Protein 2WXU (pdb70)

InterPro domains:
  IPR001024 PLAT/LH2 domain [PF01477] (289-395)
  IPR001024 PLAT/LH2 domain [PS50095] (284-398)
  IPR001531 Zinc-dependent phospholipase C [PR00479] (96-109)
  IPR001531 Zinc-dependent phospholipase C [PR00479] (128-150)
  IPR001531 Zinc-dependent phospholipase C [PR00479] (151-175)
  IPR001531 Zinc-dependent phospholipase C [PR00479] (176-193)
  IPR001531 Zinc-dependent phospholipase C [PR00479] (257-267)
  IPR001531 Zinc-dependent phospholipase C [PS00384] (154-167)
  IPR001531 Zinc-dependent phospholipase C [PS51346] (26-278)
  IPR001531 Zinc-dependent phospholipase C [SM00770] (1-278)
  IPR008947 Phospholipase C/P1 nuclease domain superfamily [G3DSA:1.10.575.10] (29-278)
  IPR008947 Phospholipase C/P1 nuclease domain superfamily [SSF48537] (29-276)
  IPR029002 Phospholipase C/D [PF00882] (38-230)
  IPR036392 PLAT/LH2 domain superfamily [SSF49723] (282-397)

Sequence (361 aa):
WDGKIDGTGTHAMIVTQGVSILENDLSKNEPESVRKNLEILKENMHELQLGSTYPDYDKNAYDLYQDHFWDPDIWYLAYSIPDTGESQIRKFSALARYEWQRGNYKQATFYLGEAMHYFGDIDTPYHPANVTAVDSAGHVKFETFAEERKEQYKINTAGCKTNEAFYTDILKNKDFNAWSKEYARGFAKTGKSIYYSHASMSHSWDDWDYAAKVTLANSQKGTAGYIYRFLHDVSEGNDPSVGKNVKELVAYISTSGEKDAGTDDYMYFGIKTKDGKTQEWEMDNPGNDFMTGSKDTYTFKLKDENLKIDDIQNMWIRKRKYTAFPDAYKPENIKIIANGKVVVDKDINEWISGNSTYNIK

Secondary structure (DSSP, 8-state):
---BTTTBSHHHHHHHHHHHHHHHH--TTS-HHHHHHHHHHHHTHHHHHHHHHGGGT-TT--TT-GGG---TT--TTTB-B---HHHHHHHHHHHHHHHHHTT-HHHHHHHHHHHHHHHHHHTSSTTTTT--TTT-THHHHHHHHHHHHGGGG--S--SS-TTSHHHHHHHH-S-HHHHHHHHHHHHHHHHHHHIIIIISTTS-HHHHHHHHHHHHHHHHHHHHHHHHHHHHHHHHT--TTSS----EEEEEEEEP-STT-S--SEEEEEEEETT--EEEEE---SS-TT-TT-EEEEEEE-S-TT--GGGEEEEEEEEE-SSSS---B-EEEEEEEETTEEEEEEE--S-B-TT-EEE--

CATH classification: 1.10.575.10 (+1 more: 2.60.60.20)

Organism: Clostridium perfringens (strain ATCC 13124 / DSM 756 / JCM 1290 / NCIMB 6125 / NCTC 8237 / Type A) (NCBI:txid195103)

Foldseek 3Di:
DDADQQLDFLLLLLLVLLLLQQVVQADPPDDPLLVVVSVLLVVQSSLLSNLLHCQVVAPFAFDQNQQLAAALPDVQQAAFDAHHLLNLLLVLLQVLLVCVLVVVNNSSSNSLSNSLNSLLSLLALCRNLVQGCVNAVLRVVLSVVCRVVVVVQRDRHLPHHCVDDVNVVLQPQLQNSVSSSVLSSVSNVVSNVLCVVARDPVHDPVSSVVSSNVSSSSSNSSSSNSSSSSSVCNSVVRDNPPKDWFFKKKKKWFFALDPLQFFPFWKKKKWAFPVGDITIYTYDYSGDPRDRGDIDMTMHGHPDRRDIPNRTDWMKMWTAGPDPAKSKHAIQWMWMDTSSHGPFIAGGGDIDIHGDMGIRD

Radius of gyration: 20.72 Å; Cα contacts (8 Å, |Δi|>4): 770; chains: 1; bounding box: 54×50×48 Å

Solvent-accessible surface area: 15299 Å² total; per-residue (Å²): 6,46,8,136,105,86,4,65,8,0,3,7,15,2,1,42,22,0,4,38,0,0,68,74,3,24,9,99,110,13,55,123,44,0,69,72,19,7,88,38,0,72,138,11,38,115,22,0,41,40,0,0,0,74,6,38,86,40,184,17,37,24,62,102,85,83,8,5,20,28,31,1,83,170,212,73,45,47,112,14,46,82,10,46,0,6,18,9,0,42,11,12,6,2,0,0,22,38,4,8,132,124,38,60,71,120,65,0,0,39,15,3,0,8,0,2,0,9,0,0,3,0,0,0,0,0,12,0,11,77,20,30,52,121,94,20,64,0,11,86,112,0,15,55,27,0,39,118,80,41,105,128,12,96,52,94,58,10,58,51,100,1,81,72,67,44,0,50,68,2,60,158,64,81,34,4,31,40,23,0,63,95,27,0,49,40,29,0,93,52,0,37,68,15,24,132,51,48,0,11,100,104,58,55,80,116,37,29,65,107,0,0,126,32,0,0,24,31,0,0,58,0,0,0,0,5,0,4,9,7,0,16,4,25,26,103,61,63,67,11,21,88,59,80,49,2,107,61,0,21,0,12,1,13,3,6,58,84,174,95,0,11,9,109,13,70,4,30,0,0,4,44,10,121,132,47,80,91,26,55,0,28,6,76,9,60,36,95,26,4,56,64,37,8,108,4,6,0,9,0,48,2,153,67,81,110,25,73,47,100,45,0,86,51,1,41,1,65,1,102,92,143,67,84,149,92,47,30,0,26,0,80,14,0,18,0,7,4,28,4,48,15,53,19,50,68,99,16,77,88,104,7,60,12,93,49,68,29,105,14,103

Structure (mmCIF, N/CA/C/O backbone):
data_2WXU
#
_entry.id   2WXU
#
_cell.length_a   59.861
_cell.length_b   173.643
_cell.length_c   78.564
_cell.angle_alpha   90.00
_cell.angle_beta   90.00
_cell.angle_gamma   90.00
#
_symmetry.space_group_name_H-M   'C 2 2 21'
#
loop_
_entity.id
_entity.type
_entity.pdbx_description
1 polymer 'PHOSPHOLIPASE C'
2 non-polymer 'CADMIUM ION'
3 non-polymer 'ZINC ION'
4 non-polymer 'CALCIUM ION'
5 water water
#
loop_
_atom_site.group_PDB
_atom_site.id
_atom_site.type_symbol
_atom_site.label_atom_id
_atom_site.label_alt_id
_atom_site.label_comp_id
_atom_site.label_asym_id
_atom_site.label_entity_id
_atom_site.label_seq_id
_atom_site.pdbx_PDB_ins_code
_atom_site.Cartn_x
_atom_site.Cartn_y
_atom_site.Cartn_z
_atom_site.occupancy
_atom_site.B_iso_or_equiv
_atom_site.auth_seq_id
_atom_site.auth_comp_id
_atom_site.auth_asym_id
_atom_site.auth_atom_id
_atom_site.pdbx_PDB_model_num
ATOM 1 N N . TRP A 1 1 ? 17.115 69.293 28.696 1.00 19.88 1 TRP A N 1
ATOM 2 C CA . TRP A 1 1 ? 18.568 69.146 28.667 1.00 16.50 1 TRP A CA 1
ATOM 3 C C . TRP A 1 1 ? 19.001 67.844 28.016 1.00 20.47 1 TRP A C 1
ATOM 4 O O . TRP A 1 1 ? 18.257 66.863 27.985 1.00 16.37 1 TRP A O 1
ATOM 15 N N . ASP A 1 2 ? 20.221 67.842 27.488 1.00 17.48 2 ASP A N 1
ATOM 16 C CA . ASP A 1 2 ? 20.821 66.612 26.981 1.00 20.40 2 ASP A CA 1
ATOM 17 C C . ASP A 1 2 ? 21.150 65.635 28.099 1.00 22.09 2 ASP A C 1
ATOM 18 O O . ASP A 1 2 ? 21.446 66.035 29.221 1.00 21.16 2 ASP A O 1
ATOM 23 N N . GLY A 1 3 ? 21.116 64.347 27.771 1.00 21.91 3 GLY A N 1
ATOM 24 C CA . GLY A 1 3 ? 21.547 63.300 28.678 1.00 20.07 3 GLY A CA 1
ATOM 25 C C . GLY A 1 3 ? 21.847 62.049 27.873 1.00 24.94 3 GLY A C 1
ATOM 26 O O . GLY A 1 3 ? 21.297 61.883 26.788 1.00 25.69 3 GLY A O 1
ATOM 27 N N . LYS A 1 4 ? 22.727 61.186 28.377 1.00 20.32 4 LYS A N 1
ATOM 28 C CA . LYS A 1 4 ? 22.992 59.908 27.714 1.00 24.50 4 LYS A CA 1
ATOM 29 C C . LYS A 1 4 ? 22.490 58.737 28.556 1.00 22.66 4 LYS A C 1
ATOM 30 O O . LYS A 1 4 ? 22.428 58.824 29.789 1.00 19.11 4 LYS A O 1
ATOM 36 N N . ILE A 1 5 ? 22.126 57.650 27.879 1.00 22.59 5 ILE A N 1
ATOM 37 C CA . ILE A 1 5 ? 21.477 56.525 28.534 1.00 24.96 5 ILE A CA 1
ATOM 38 C C . ILE A 1 5 ? 22.340 55.913 29.640 1.00 27.18 5 ILE A C 1
ATOM 39 O O . ILE A 1 5 ? 21.816 55.251 30.534 1.00 24.73 5 ILE A O 1
ATOM 44 N N . ASP A 1 6 ? 23.654 56.147 29.585 1.00 25.72 6 ASP A N 1
ATOM 45 C CA . ASP A 1 6 ? 24.554 55.629 30.619 1.00 26.92 6 ASP A CA 1
ATOM 46 C C . ASP A 1 6 ? 24.602 56.533 31.856 1.00 26.55 6 ASP A C 1
ATOM 47 O O . ASP A 1 6 ? 25.456 56.372 32.733 1.00 24.35 6 ASP A O 1
ATOM 52 N N . GLY A 1 7 ? 23.690 57.496 31.913 1.00 21.56 7 GLY A N 1
ATOM 53 C CA . GLY A 1 7 ? 23.600 58.372 33.059 1.00 20.98 7 GLY A CA 1
ATOM 54 C C . GLY A 1 7 ? 24.707 59.409 33.103 1.00 23.42 7 GLY A C 1
ATOM 55 O O . GLY A 1 7 ? 25.243 59.712 34.172 1.00 21.25 7 GLY A O 1
ATOM 56 N N . THR A 1 8 ? 25.052 59.946 31.938 1.00 19.23 8 THR A N 1
ATOM 57 C CA . THR A 1 8 ? 26.005 61.041 31.854 1.00 23.96 8 THR A CA 1
ATOM 58 C C . THR A 1 8 ? 25.389 62.170 31.059 1.00 22.15 8 THR A C 1
ATOM 59 O O . THR A 1 8 ? 24.365 61.988 30.403 1.00 23.34 8 THR A O 1
ATOM 63 N N . GLY A 1 9 ? 26.032 63.331 31.098 1.00 17.48 9 GLY A N 1
ATOM 64 C CA . GLY A 1 9 ? 25.542 64.500 30.396 1.00 16.49 9 GLY A CA 1
ATOM 65 C C . GLY A 1 9 ? 24.875 65.530 31.288 1.00 19.89 9 GLY A C 1
ATOM 66 O O . GLY A 1 9 ? 24.838 65.406 32.518 1.00 20.62 9 GLY A O 1
ATOM 67 N N . THR A 1 10 ? 24.334 66.563 30.654 1.00 20.68 10 THR A N 1
ATOM 68 C CA . THR A 1 10 ? 23.772 67.692 31.380 1.00 16.73 10 THR A CA 1
ATOM 69 C C . THR A 1 10 ? 22.835 67.258 32.506 1.00 16.08 10 THR A C 1
ATOM 70 O O . THR A 1 10 ? 22.962 67.728 33.635 1.00 15.59 10 THR A O 1
ATOM 74 N N . HIS A 1 11 ? 21.898 66.362 32.212 1.00 18.39 11 HIS A N 1
ATOM 75 C CA . HIS A 1 11 ? 20.951 65.946 33.251 1.00 16.26 11 HIS A CA 1
ATOM 76 C C . HIS A 1 11 ? 21.653 65.310 34.444 1.00 14.99 11 HIS A C 1
ATOM 77 O O . HIS A 1 11 ? 21.239 65.516 35.591 1.00 14.85 11 HIS A O 1
ATOM 84 N N . ALA A 1 12 ? 22.677 64.495 34.176 1.00 13.33 12 ALA A N 1
ATOM 85 C CA . ALA A 1 12 ? 23.423 63.830 35.242 1.00 17.68 12 ALA A CA 1
ATOM 86 C C . ALA A 1 12 ? 24.225 64.832 36.062 1.00 20.57 12 ALA A C 1
ATOM 87 O O . ALA A 1 12 ? 24.315 64.708 37.289 1.00 20.88 12 ALA A O 1
ATOM 89 N N . MET A 1 13 ? 24.813 65.816 35.387 1.00 20.14 13 MET A N 1
ATOM 90 C CA . MET A 1 13 ? 25.519 66.884 36.091 1.00 17.43 13 MET A CA 1
ATOM 91 C C . MET A 1 13 ? 24.593 67.612 37.055 1.00 16.54 13 MET A C 1
ATOM 92 O O . MET A 1 13 ? 24.983 67.897 38.186 1.00 1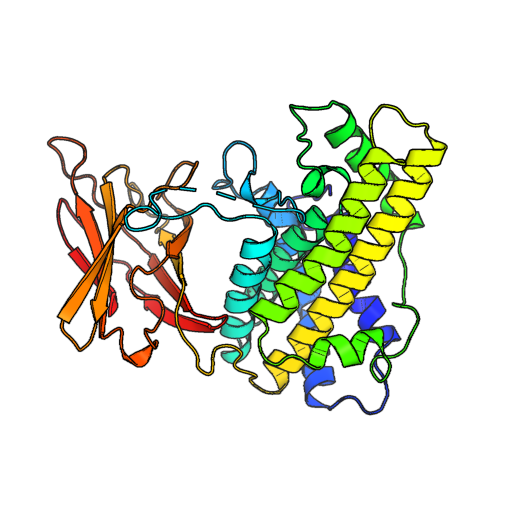6.78 13 MET A O 1
ATOM 97 N N . ILE A 1 14 ? 23.378 67.925 36.599 1.00 14.99 14 ILE A N 1
ATOM 98 C CA . ILE A 1 14 ? 22.415 68.649 37.428 1.00 17.08 14 ILE A CA 1
ATOM 99 C C . ILE A 1 14 ? 22.077 67.892 38.724 1.00 18.99 14 ILE A C 1
ATOM 100 O O . ILE A 1 14 ? 22.095 68.477 39.801 1.00 19.69 14 ILE A O 1
ATOM 105 N N . VAL A 1 15 ? 21.781 66.594 38.635 1.00 15.57 15 VAL A N 1
ATOM 106 C CA . VAL A 1 15 ? 21.467 65.856 39.857 1.00 17.79 15 VAL A CA 1
ATOM 107 C C . VAL A 1 15 ? 22.707 65.658 40.713 1.00 17.92 15 VAL A C 1
ATOM 108 O O . VAL A 1 15 ? 22.630 65.693 41.926 1.00 17.22 15 VAL A O 1
ATOM 112 N N . THR A 1 16 ? 23.852 65.452 40.074 1.00 16.62 16 THR A N 1
ATOM 113 C CA . THR A 1 16 ? 25.088 65.241 40.813 1.00 20.36 16 THR A CA 1
ATOM 114 C C . THR A 1 16 ? 25.446 66.501 41.573 1.00 20.58 16 THR A C 1
ATOM 115 O O . THR A 1 16 ? 25.843 66.438 42.739 1.00 19.78 16 THR A O 1
ATOM 119 N N . GLN A 1 17 ? 25.284 67.648 40.916 1.00 18.64 17 GLN A N 1
ATOM 120 C CA . GLN A 1 17 ? 25.509 68.931 41.570 1.00 20.67 17 GLN A CA 1
ATOM 121 C C . GLN A 1 17 ? 24.470 69.201 42.642 1.00 20.01 17 GLN A C 1
ATOM 122 O O . GLN A 1 17 ? 24.788 69.769 43.684 1.00 18.04 17 GLN A O 1
ATOM 128 N N . GLY A 1 18 ? 23.229 68.782 42.389 1.00 19.51 18 GLY A N 1
ATOM 129 C CA . GLY A 1 18 ? 22.177 68.917 43.386 1.00 17.29 18 GLY A CA 1
ATOM 130 C C . GLY A 1 18 ? 22.572 68.341 44.734 1.00 19.20 18 GLY A C 1
ATOM 131 O O . GLY A 1 18 ? 22.355 68.956 45.772 1.00 20.46 18 GLY A O 1
ATOM 132 N N . VAL A 1 19 ? 23.151 67.148 44.718 1.00 16.25 19 VAL A N 1
ATOM 133 C CA . VAL A 1 19 ? 23.603 66.496 45.935 1.00 17.16 19 VAL A CA 1
ATOM 134 C C . VAL A 1 19 ? 24.776 67.251 46.574 1.00 17.98 19 VAL A C 1
ATOM 135 O O . VAL A 1 19 ? 24.763 67.503 47.773 1.00 24.08 19 VAL A O 1
ATOM 139 N N . SER A 1 20 ? 25.781 67.611 45.781 1.00 19.49 20 SER A N 1
ATOM 140 C CA . SER A 1 20 ? 26.931 68.360 46.306 1.00 22.07 20 SER A CA 1
ATOM 141 C C . SER A 1 20 ? 26.494 69.683 46.943 1.00 17.78 20 SER A C 1
ATOM 142 O O . SER A 1 20 ? 26.973 70.060 47.997 1.00 20.78 20 SER A O 1
ATOM 145 N N . ILE A 1 21 ? 25.585 70.382 46.274 1.00 21.04 21 ILE A N 1
ATOM 146 C CA . ILE A 1 21 ? 25.040 71.643 46.769 1.00 19.48 21 ILE A CA 1
ATOM 147 C C . ILE A 1 21 ? 24.369 71.440 48.129 1.00 21.06 21 ILE A C 1
ATOM 148 O O . ILE A 1 21 ? 24.624 72.174 49.085 1.00 17.97 21 ILE A O 1
ATOM 153 N N . LEU A 1 22 ? 23.505 70.434 48.207 1.00 18.98 22 LEU A N 1
ATOM 154 C CA . LEU A 1 22 ? 22.815 70.140 49.460 1.00 23.41 22 LEU A CA 1
ATOM 155 C C . LEU A 1 22 ? 23.821 69.813 50.548 1.00 25.40 22 LEU A C 1
ATOM 156 O O . LEU A 1 22 ? 23.689 70.280 51.672 1.00 27.48 22 LEU A O 1
ATOM 161 N N . GLU A 1 23 ? 24.832 69.012 50.211 1.00 21.08 23 GLU A N 1
ATOM 162 C CA . GLU A 1 23 ? 25.879 68.667 51.166 1.00 27.63 23 GLU A CA 1
ATOM 163 C C . GLU A 1 23 ? 26.552 69.916 51.706 1.00 27.99 23 GLU A C 1
ATOM 164 O O . GLU A 1 23 ? 26.789 70.046 52.911 1.00 26.26 23 GLU A O 1
ATOM 170 N N . ASN A 1 24 ? 26.899 70.820 50.801 1.00 21.35 24 ASN A N 1
ATOM 171 C CA . ASN A 1 24 ? 27.541 72.066 51.198 1.00 26.73 24 ASN A CA 1
ATOM 172 C C . ASN A 1 24 ? 26.648 72.966 52.044 1.00 27.25 24 ASN A C 1
ATOM 173 O O . ASN A 1 24 ? 27.134 73.665 52.934 1.00 25.57 24 ASN A O 1
ATOM 178 N N . ASP A 1 25 ? 25.347 72.937 51.775 1.00 21.18 25 ASP A N 1
ATOM 179 C CA . ASP A 1 25 ? 24.415 73.896 52.379 1.00 19.67 25 ASP A CA 1
ATOM 180 C C . ASP A 1 25 ? 23.800 73.382 53.683 1.00 18.87 25 ASP A C 1
ATOM 181 O O . ASP A 1 25 ? 23.245 74.159 54.451 1.00 23.14 25 ASP A O 1
ATOM 186 N N . LEU A 1 26 ? 23.914 72.076 53.931 1.00 18.61 26 LEU A N 1
ATOM 187 C CA . LEU A 1 26 ? 23.269 71.458 55.081 1.00 20.71 26 LEU A CA 1
ATOM 188 C C . LEU A 1 26 ? 23.753 72.083 56.379 1.00 26.36 26 LEU A C 1
ATOM 189 O O . LEU A 1 26 ? 24.945 72.041 56.679 1.00 27.69 26 LEU A O 1
ATOM 194 N N . SER A 1 27 ? 22.844 72.657 57.164 1.00 26.53 27 SER A N 1
ATOM 195 C CA . SER A 1 27 ? 23.260 73.257 58.432 1.00 27.55 27 SER A CA 1
ATOM 196 C C . SER A 1 27 ? 23.532 72.197 59.510 1.00 25.57 27 SER A C 1
ATOM 197 O O . SER A 1 27 ? 23.150 71.035 59.367 1.00 24.18 27 SER A O 1
ATOM 200 N N . LYS A 1 28 ? 24.182 72.606 60.593 1.00 29.70 28 LYS A N 1
ATOM 201 C CA . LYS A 1 28 ? 24.553 71.668 61.654 1.00 34.93 28 LYS A CA 1
ATOM 202 C C . LYS A 1 28 ? 23.339 71.076 62.379 1.00 31.65 28 LYS A C 1
ATOM 203 O O . LYS A 1 28 ? 23.364 69.931 62.816 1.00 33.99 28 LYS A O 1
ATOM 205 N N . ASN A 1 29 ? 22.275 71.860 62.487 1.00 31.52 29 ASN A N 1
ATOM 206 C CA . ASN A 1 29 ? 21.114 71.461 63.270 1.00 36.16 29 ASN A CA 1
ATOM 207 C C . ASN A 1 29 ? 20.187 70.478 62.551 1.00 30.75 29 ASN A C 1
ATOM 208 O O . ASN A 1 29 ? 19.162 70.078 63.105 1.00 35.38 29 ASN A O 1
ATOM 213 N N . GLU A 1 30 ? 20.539 70.094 61.325 1.00 24.71 30 GLU A N 1
ATOM 214 C CA . GLU A 1 30 ? 19.723 69.136 60.579 1.00 23.84 30 GLU A CA 1
ATOM 215 C C . GLU A 1 30 ? 19.670 67.799 61.329 1.00 28.63 30 GLU A C 1
ATOM 216 O O . GLU A 1 30 ? 20.678 67.351 61.887 1.00 28.44 30 GLU A O 1
ATOM 222 N N . PRO A 1 31 ? 18.490 67.159 61.345 1.00 26.71 31 PRO A N 1
ATOM 223 C CA . PRO A 1 31 ? 18.304 65.889 62.060 1.00 29.43 31 PRO A CA 1
ATOM 224 C C . PRO A 1 31 ? 19.295 64.822 61.589 1.00 28.93 31 PRO A C 1
ATOM 225 O O . PRO A 1 31 ? 19.699 64.821 60.429 1.00 28.36 31 PRO A O 1
ATOM 229 N N . GLU A 1 32 ? 19.676 63.911 62.477 1.00 29.19 32 GLU A N 1
ATOM 230 C CA . GLU A 1 32 ? 20.510 62.784 62.085 1.00 30.81 32 GLU A CA 1
ATOM 231 C C . GLU A 1 32 ? 19.854 61.937 60.992 1.00 28.34 32 GLU A C 1
ATOM 232 O O . GLU A 1 32 ? 20.533 61.399 60.129 1.00 26.78 32 GLU A O 1
ATOM 238 N N . SER A 1 33 ? 18.534 61.812 61.036 1.00 28.36 33 SER A N 1
ATOM 239 C CA . SER A 1 33 ? 17.833 60.985 60.056 1.00 27.71 33 SER A CA 1
ATOM 240 C C . SER A 1 33 ? 18.058 61.491 58.627 1.00 24.92 33 SER A C 1
ATOM 241 O O . SER A 1 33 ? 18.160 60.702 57.686 1.00 22.38 33 SER A O 1
ATOM 244 N N . VAL A 1 34 ? 18.140 62.811 58.472 1.00 21.93 34 VAL A N 1
ATOM 245 C CA . VAL A 1 34 ? 18.352 63.412 57.159 1.00 21.34 34 VAL A CA 1
ATOM 246 C C . VAL A 1 34 ? 19.752 63.130 56.646 1.00 22.46 34 VAL A C 1
ATOM 247 O O . VAL A 1 34 ? 19.944 62.804 55.478 1.00 21.95 34 VAL A O 1
ATOM 251 N N . ARG A 1 35 ? 20.735 63.265 57.529 1.00 19.38 35 ARG A N 1
ATOM 252 C CA . ARG A 1 35 ? 22.115 62.976 57.182 1.00 23.07 35 ARG A CA 1
ATOM 253 C C . ARG A 1 35 ? 22.259 61.501 56.809 1.00 24.08 35 ARG A C 1
ATOM 254 O O . ARG A 1 35 ? 22.977 61.163 55.875 1.00 25.10 35 ARG A O 1
ATOM 262 N N . LYS A 1 36 ? 21.586 60.628 57.555 1.00 19.75 36 LYS A N 1
ATOM 263 C CA . LYS A 1 36 ? 21.668 59.191 57.294 1.00 21.58 36 LYS A CA 1
ATOM 264 C C . LYS A 1 36 ? 21.059 58.855 55.944 1.00 23.21 36 LYS A C 1
ATOM 265 O O . LYS A 1 36 ? 21.588 58.032 55.190 1.00 24.56 36 LYS A O 1
ATOM 268 N N . ASN A 1 37 ? 19.936 59.492 55.635 1.00 18.75 37 ASN A N 1
ATOM 269 C CA . ASN A 1 37 ? 19.293 59.237 54.359 1.00 19.56 37 ASN A CA 1
ATOM 270 C C . ASN A 1 37 ? 20.095 59.839 53.199 1.00 19.73 37 ASN A C 1
ATOM 271 O O . ASN A 1 37 ? 20.144 59.270 52.113 1.00 18.83 37 ASN A O 1
ATOM 276 N N . LEU A 1 38 ? 20.764 60.966 53.441 1.00 20.03 38 LEU A N 1
ATOM 277 C CA . LEU A 1 38 ? 21.633 61.544 52.423 1.00 16.90 38 LEU A CA 1
ATOM 278 C C . LEU A 1 38 ? 22.786 60.588 52.088 1.00 18.46 38 LEU A C 1
ATOM 279 O O . LEU A 1 38 ? 23.182 60.461 50.933 1.00 21.02 38 LEU A O 1
ATOM 284 N N . GLU A 1 39 ? 23.339 59.925 53.095 1.00 18.56 39 GLU A N 1
ATOM 285 C CA . GLU A 1 39 ? 24.419 58.986 52.821 1.00 25.58 39 GLU A CA 1
ATOM 286 C C . GLU A 1 39 ? 23.911 57.824 51.982 1.00 24.00 39 GLU A C 1
ATOM 287 O O . GLU A 1 39 ? 24.601 57.353 51.087 1.00 21.94 39 GLU A O 1
ATOM 293 N N . ILE A 1 40 ? 22.698 57.368 52.263 1.00 23.18 40 ILE A N 1
ATOM 294 C CA . ILE A 1 40 ? 22.110 56.313 51.452 1.00 21.92 40 ILE A CA 1
ATOM 295 C C . ILE A 1 40 ? 21.928 56.806 50.019 1.00 23.13 40 ILE A C 1
ATOM 296 O O . ILE A 1 40 ? 22.186 56.069 49.066 1.00 21.16 40 ILE A O 1
ATOM 301 N N . LEU A 1 41 ? 21.499 58.058 49.873 1.00 20.68 41 LEU A N 1
ATOM 302 C CA . LEU A 1 41 ? 21.329 58.660 48.561 1.00 18.87 41 LEU A CA 1
ATOM 303 C C . LEU A 1 41 ? 22.651 58.642 47.812 1.00 17.83 41 LEU A C 1
ATOM 304 O O . LEU A 1 41 ? 22.709 58.287 46.628 1.00 19.27 41 LEU A O 1
ATOM 309 N N . LYS A 1 42 ? 23.723 59.003 48.509 1.00 22.42 42 LYS A N 1
ATOM 310 C CA . LYS A 1 42 ? 25.041 59.030 47.891 1.00 24.36 42 LYS A CA 1
ATOM 311 C C . LYS A 1 42 ? 25.527 57.627 47.531 1.00 26.42 42 LYS A C 1
ATOM 312 O O . LYS A 1 42 ? 26.273 57.460 46.567 1.00 25.07 42 LYS A O 1
ATOM 318 N N . GLU A 1 43 ? 25.102 56.619 48.291 1.00 19.65 43 GLU A N 1
ATOM 319 C CA . GLU A 1 43 ? 25.431 55.234 47.938 1.00 22.06 43 GLU A CA 1
ATOM 320 C C . GLU A 1 43 ? 24.846 54.846 46.587 1.00 20.41 43 GLU A C 1
ATOM 321 O O . GLU A 1 43 ? 25.336 53.930 45.930 1.00 16.69 43 GLU A O 1
ATOM 327 N N . ASN A 1 44 ? 23.780 55.539 46.196 1.00 17.76 44 ASN A N 1
ATOM 328 C CA . ASN A 1 44 ? 23.056 55.209 44.983 1.00 21.97 44 ASN A CA 1
ATOM 329 C C . ASN A 1 44 ? 23.137 56.299 43.923 1.00 21.47 44 ASN A C 1
ATOM 330 O O . ASN A 1 44 ? 22.182 56.524 43.168 1.00 17.02 44 ASN A O 1
ATOM 335 N N . MET A 1 45 ? 24.277 56.975 43.873 1.00 17.22 45 MET A N 1
ATOM 336 C CA . MET A 1 45 ? 24.481 58.052 42.914 1.00 22.08 45 MET A CA 1
ATOM 337 C C . MET A 1 45 ? 24.285 57.580 41.464 1.00 21.69 45 MET A C 1
ATOM 338 O O . MET A 1 45 ? 23.713 58.325 40.665 1.00 21.72 45 MET A O 1
ATOM 343 N N . HIS A 1 46 ? 24.735 56.356 41.149 1.00 20.16 46 HIS A N 1
ATOM 344 C CA . HIS A 1 46 ? 24.585 55.727 39.808 1.00 22.64 46 HIS A CA 1
ATOM 345 C C . HIS A 1 46 ? 23.133 55.798 39.378 1.00 22.46 46 HIS A C 1
ATOM 346 O O . HIS A 1 46 ? 22.835 56.254 38.274 1.00 17.99 46 HIS A O 1
ATOM 353 N N . GLU A 1 47 ? 22.243 55.342 40.265 1.00 18.86 47 GLU A N 1
ATOM 354 C CA . GLU A 1 47 ? 20.799 55.299 40.013 1.00 18.61 47 GLU A CA 1
ATOM 355 C C . GLU A 1 47 ? 20.225 56.675 39.816 1.00 17.67 47 GLU A C 1
ATOM 356 O O . GLU A 1 47 ? 19.299 56.873 39.013 1.00 15.96 47 GLU A O 1
ATOM 362 N N . LEU A 1 48 ? 20.699 57.613 40.624 1.00 12.73 48 LEU A N 1
ATOM 363 C CA . LEU A 1 48 ? 20.169 58.972 40.532 1.00 17.97 48 LEU A CA 1
ATOM 364 C C . LEU A 1 48 ? 20.527 59.522 39.159 1.00 15.71 48 LEU A C 1
ATOM 365 O O . LEU A 1 48 ? 19.716 60.157 38.483 1.00 13.39 48 LEU A O 1
ATOM 370 N N . GLN A 1 49 ? 21.758 59.283 38.740 1.00 16.44 49 GLN A N 1
ATOM 371 C CA . GLN A 1 49 ? 22.190 59.756 37.432 1.00 16.75 49 GLN A CA 1
ATOM 372 C C . GLN A 1 49 ? 21.467 59.055 36.278 1.00 16.61 49 GLN A C 1
ATOM 373 O O . GLN A 1 49 ? 21.058 59.697 35.319 1.00 13.34 49 GLN A O 1
ATOM 379 N N . LEU A 1 50 ? 21.331 57.734 36.360 1.00 18.89 50 LEU A N 1
ATOM 380 C CA . LEU A 1 50 ? 20.640 56.989 35.313 1.00 19.33 50 LEU A CA 1
ATOM 381 C C . LEU A 1 50 ? 19.193 57.448 35.208 1.00 18.38 50 LEU A C 1
ATOM 382 O O . LEU A 1 50 ? 18.653 57.620 34.110 1.00 17.93 50 LEU A O 1
ATOM 387 N N . GLY A 1 51 ? 18.562 57.632 36.359 1.00 17.05 51 GLY A N 1
ATOM 388 C CA . GLY A 1 51 ? 17.187 58.087 36.374 1.00 14.24 51 GLY A CA 1
ATOM 389 C C . GLY A 1 51 ? 17.070 59.470 35.760 1.00 14.56 51 GLY A C 1
ATOM 390 O O . GLY A 1 51 ? 16.128 59.748 35.018 1.00 15.44 51 GLY A O 1
ATOM 391 N N . SER A 1 52 ? 18.052 60.326 36.022 1.00 15.78 52 SER A N 1
ATOM 392 C CA . SER A 1 52 ? 18.005 61.706 35.529 1.00 16.40 52 SER A CA 1
ATOM 393 C C . SER A 1 52 ? 18.079 61.784 33.995 1.00 17.66 52 SER A C 1
ATOM 394 O O . SER A 1 52 ? 17.729 62.801 33.413 1.00 16.14 52 SER A O 1
ATOM 397 N N . THR A 1 53 ? 18.534 60.706 33.353 1.00 17.59 53 THR A N 1
ATOM 398 C CA . THR A 1 53 ? 18.657 60.679 31.898 1.00 16.31 53 THR A CA 1
ATOM 399 C C . THR A 1 53 ? 17.656 59.734 31.217 1.00 22.40 53 THR A C 1
ATOM 400 O O . THR A 1 53 ? 17.347 59.905 30.038 1.00 21.46 53 THR A O 1
ATOM 404 N N . TYR A 1 54 ? 17.135 58.757 31.961 1.00 19.97 54 TYR A N 1
ATOM 405 C CA . TYR A 1 54 ? 16.369 57.670 31.352 1.00 17.59 54 TYR A CA 1
ATOM 406 C C . TYR A 1 54 ? 15.143 58.076 30.503 1.00 20.57 54 TYR A C 1
ATOM 407 O O . TYR A 1 54 ? 14.921 57.498 29.442 1.00 21.15 54 TYR A O 1
ATOM 416 N N . PRO A 1 55 ? 14.336 59.053 30.968 1.00 17.79 55 PRO A N 1
ATOM 417 C CA . PRO A 1 55 ? 13.093 59.307 30.218 1.00 19.31 55 PRO A CA 1
ATOM 418 C C . PRO A 1 55 ? 13.302 59.647 28.734 1.00 18.75 55 PRO A C 1
ATOM 419 O O . PRO A 1 55 ? 12.407 59.386 27.930 1.00 22.73 55 PRO A O 1
ATOM 423 N N . ASP A 1 56 ? 14.463 60.193 28.367 1.00 19.91 56 ASP A N 1
ATOM 424 C CA . ASP A 1 56 ? 14.773 60.454 26.949 1.00 22.49 56 ASP A CA 1
ATOM 425 C C . ASP A 1 56 ? 15.006 59.172 26.136 1.00 23.52 56 ASP A C 1
ATOM 426 O O . ASP A 1 56 ? 15.000 59.199 24.902 1.00 23.84 56 ASP A O 1
ATOM 431 N N . TYR A 1 57 ? 15.225 58.062 26.833 1.00 23.09 57 TYR A N 1
ATOM 432 C CA . TYR A 1 57 ? 15.645 56.811 26.202 1.00 24.15 57 TYR A CA 1
ATOM 433 C C . TYR A 1 57 ? 14.661 55.690 26.467 1.00 27.27 57 TYR A C 1
ATOM 434 O O . TYR A 1 57 ? 14.846 54.558 26.023 1.00 28.60 57 TYR A O 1
ATOM 443 N N . ASP A 1 58 ? 13.611 56.022 27.198 1.00 28.52 58 ASP A N 1
ATOM 444 C CA . ASP A 1 58 ? 12.546 55.086 27.491 1.00 28.03 58 ASP A CA 1
ATOM 445 C C . ASP A 1 58 ? 11.876 54.669 26.183 1.00 29.78 58 ASP A C 1
ATOM 446 O O . ASP A 1 58 ? 11.354 55.507 25.459 1.00 25.21 58 ASP A O 1
ATOM 451 N N . LYS A 1 59 ? 11.902 53.375 25.871 1.00 32.94 59 LYS A N 1
ATOM 452 C CA . LYS A 1 59 ? 11.295 52.878 24.631 1.00 34.86 59 LYS A CA 1
ATOM 453 C C . LYS A 1 59 ? 9.810 53.209 24.549 1.00 30.47 59 LYS A C 1
ATOM 454 O O . LYS A 1 59 ? 9.231 53.264 23.464 1.00 29.36 59 LYS A O 1
ATOM 459 N N . ASN A 1 60 ? 9.201 53.433 25.707 1.00 29.25 60 ASN A N 1
ATOM 460 C CA . ASN A 1 60 ? 7.777 53.718 25.792 1.00 29.67 60 ASN A CA 1
ATOM 461 C C . ASN A 1 60 ? 7.441 55.222 25.749 1.00 34.38 60 ASN A C 1
ATOM 462 O O . ASN A 1 60 ? 6.288 55.616 25.941 1.00 33.72 60 ASN A O 1
ATOM 467 N N . ALA A 1 61 ? 8.442 56.061 25.505 1.00 35.67 61 ALA A N 1
ATOM 468 C CA . ALA A 1 61 ? 8.229 57.508 25.538 1.00 38.62 61 ALA A CA 1
ATOM 469 C C . ALA A 1 61 ? 7.109 57.910 24.590 1.00 39.44 61 ALA A C 1
ATOM 470 O O . ALA A 1 61 ? 6.867 57.222 23.602 1.00 47.36 61 ALA A O 1
ATOM 472 N N . TYR A 1 62 ? 6.418 59.010 24.884 1.00 32.34 62 TYR A N 1
ATOM 473 C CA . TYR A 1 62 ? 5.397 59.520 23.963 1.00 33.53 62 TYR A CA 1
ATOM 474 C C . TYR A 1 62 ? 6.037 60.059 22.684 1.00 35.08 62 TYR A C 1
ATOM 475 O O . TYR A 1 62 ? 7.223 60.391 22.666 1.00 34.61 62 TYR A O 1
ATOM 484 N N . ASP A 1 63 ? 5.243 60.142 21.622 1.00 47.64 63 ASP A N 1
ATOM 485 C CA . ASP A 1 63 ? 5.754 60.448 20.285 1.00 55.23 63 ASP A CA 1
ATOM 486 C C . ASP A 1 63 ? 6.662 61.670 20.228 1.00 55.74 63 ASP A C 1
ATOM 487 O O . ASP A 1 63 ? 7.793 61.593 19.745 1.00 61.38 63 ASP A O 1
ATOM 488 N N . LEU A 1 64 ? 6.160 62.799 20.711 1.00 47.97 64 LEU A N 1
ATOM 489 C CA . LEU A 1 64 ? 6.933 64.033 20.703 1.00 43.56 64 LEU A CA 1
ATOM 490 C C . LEU A 1 64 ? 7.336 64.425 22.120 1.00 35.97 64 LEU A C 1
ATOM 491 O O . LEU A 1 64 ? 7.468 65.606 22.425 1.00 31.03 64 LEU A O 1
ATOM 496 N N . TYR A 1 65 ? 7.516 63.424 22.977 1.00 31.16 65 TYR A N 1
ATOM 497 C CA . TYR A 1 65 ? 7.870 63.648 24.373 1.00 25.53 65 TYR A CA 1
ATOM 498 C C . TYR A 1 65 ? 7.017 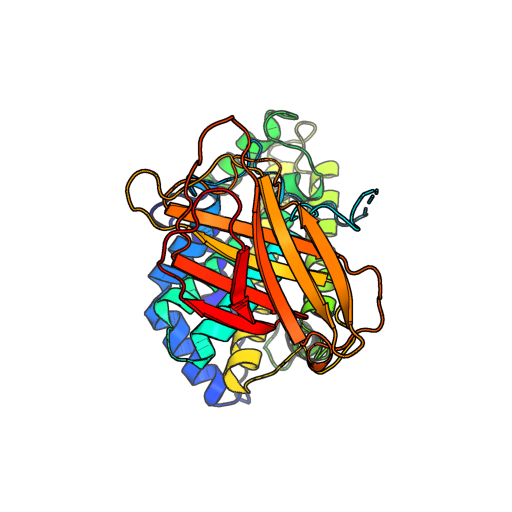64.736 25.018 1.00 22.10 65 TYR A C 1
ATOM 499 O O . TYR A 1 65 ? 7.552 65.553 25.769 1.00 18.86 65 TYR A O 1
ATOM 508 N N . GLN A 1 66 ? 5.714 64.753 24.727 1.00 20.31 66 GLN A N 1
ATOM 509 C CA . GLN A 1 66 ? 4.811 65.809 25.206 1.00 24.02 66 GLN A CA 1
ATOM 510 C C . GLN A 1 66 ? 4.895 66.016 26.705 1.00 22.67 66 GLN A C 1
ATOM 511 O O . GLN A 1 66 ? 4.776 67.141 27.193 1.00 21.57 66 GLN A O 1
ATOM 517 N N . ASP A 1 67 ? 5.054 64.919 27.434 1.00 20.64 67 ASP A N 1
ATOM 518 C CA . ASP A 1 67 ? 5.032 64.957 28.886 1.00 19.43 67 ASP A CA 1
ATOM 519 C C . ASP A 1 67 ? 6.327 65.533 29.443 1.00 18.80 67 ASP A C 1
ATOM 520 O O . ASP A 1 67 ? 6.446 65.740 30.644 1.00 18.31 67 ASP A O 1
ATOM 525 N N . HIS A 1 68 ? 7.295 65.792 28.562 1.00 16.58 68 HIS A N 1
ATOM 526 C CA . HIS A 1 68 ? 8.518 66.474 28.967 1.00 18.60 68 HIS A CA 1
ATOM 527 C C . HIS A 1 68 ? 8.352 67.992 28.918 1.00 18.65 68 HIS A C 1
ATOM 528 O O . HIS A 1 68 ? 9.290 68.738 29.218 1.00 15.95 68 HIS A O 1
ATOM 535 N N . PHE A 1 69 ? 7.155 68.441 28.548 1.00 17.57 69 PHE A N 1
ATOM 536 C CA . PHE A 1 69 ? 6.870 69.869 28.396 1.00 15.64 69 PHE A CA 1
ATOM 537 C C . PHE A 1 69 ? 5.805 70.310 29.371 1.00 19.37 69 PHE A C 1
ATOM 538 O O . PHE A 1 69 ? 4.996 69.498 29.813 1.00 17.34 69 PHE A O 1
ATOM 546 N N . TRP A 1 70 ? 5.794 71.604 29.684 1.00 19.84 70 TRP A N 1
ATOM 547 C CA . TRP A 1 70 ? 4.791 72.167 30.566 1.00 17.88 70 TRP A CA 1
ATOM 548 C C . TRP A 1 70 ? 4.797 73.676 30.446 1.00 18.35 70 TRP A C 1
ATOM 549 O O . TRP A 1 70 ? 5.831 74.318 30.632 1.00 24.56 70 TRP A O 1
ATOM 560 N N . ASP A 1 71 ? 3.633 74.240 30.153 1.00 22.10 71 ASP A N 1
ATOM 561 C CA . ASP A 1 71 ? 3.481 75.689 30.135 1.00 23.46 71 ASP A CA 1
ATOM 562 C C . ASP A 1 71 ? 3.028 76.145 31.514 1.00 24.54 71 ASP A C 1
ATOM 563 O O . ASP A 1 71 ? 1.921 75.821 31.948 1.00 21.65 71 ASP A O 1
ATOM 568 N N . PRO A 1 72 ? 3.901 76.877 32.223 1.00 21.22 72 PRO A N 1
ATOM 569 C CA . PRO A 1 72 ? 3.629 77.318 33.598 1.00 20.21 72 PRO A CA 1
ATOM 570 C C . PRO A 1 72 ? 2.538 78.391 33.683 1.00 25.49 72 PRO A C 1
ATOM 571 O O . PRO A 1 72 ? 2.077 78.697 34.784 1.00 28.40 72 PRO A O 1
ATOM 575 N N . ASP A 1 73 ? 2.135 78.938 32.542 1.00 22.16 73 ASP A N 1
ATOM 576 C CA . ASP A 1 73 ? 1.147 80.013 32.500 1.00 31.57 73 ASP A CA 1
ATOM 577 C C . ASP A 1 73 ? -0.256 79.481 32.241 1.00 39.68 73 ASP A C 1
ATOM 578 O O . ASP A 1 73 ? -1.218 80.245 32.161 1.00 43.82 73 ASP A O 1
ATOM 583 N N . ILE A 1 74 ? -0.365 78.164 32.114 1.00 45.83 74 ILE A N 1
ATOM 584 C CA . ILE A 1 74 ? -1.667 77.516 31.998 1.00 56.77 74 ILE A CA 1
ATOM 585 C C . ILE A 1 74 ? -2.280 77.243 33.375 1.00 58.32 74 ILE A C 1
ATOM 586 O O . ILE A 1 74 ? -1.893 77.851 34.378 1.00 56.47 74 ILE A O 1
ATOM 591 N N . TRP A 1 84 ? -13.276 64.394 26.912 1.00 53.69 84 TRP A N 1
ATOM 592 C CA . TRP A 1 84 ? -13.684 64.884 28.221 1.00 49.52 84 TRP A CA 1
ATOM 593 C C . TRP A 1 84 ? -13.105 64.024 29.345 1.00 37.34 84 TRP A C 1
ATOM 594 O O . TRP A 1 84 ? -13.070 62.799 29.250 1.00 40.07 84 TRP A O 1
ATOM 605 N N . TYR A 1 85 ? -12.666 64.679 30.412 1.00 31.50 85 TYR A N 1
ATOM 606 C CA . TYR A 1 85 ? -11.852 64.036 31.444 1.00 32.03 85 TYR A CA 1
ATOM 607 C C . TYR A 1 85 ? -12.614 63.086 32.365 1.00 29.47 85 TYR A C 1
ATOM 608 O O . TYR A 1 85 ? -12.011 62.395 33.183 1.00 29.43 85 TYR A O 1
ATOM 617 N N . LEU A 1 86 ? -13.936 63.067 32.262 1.00 28.36 86 LEU A N 1
ATOM 618 C CA . LEU A 1 86 ? -14.734 62.218 33.141 1.00 36.07 86 LEU A CA 1
ATOM 619 C C . LEU A 1 86 ? -14.725 60.756 32.709 1.00 32.08 86 LEU A C 1
ATOM 620 O O . LEU A 1 86 ? -15.172 59.871 33.460 1.00 22.20 86 LEU A O 1
ATOM 625 N N . ALA A 1 87 ? -14.219 60.505 31.500 1.00 28.06 87 ALA A N 1
ATOM 626 C CA . ALA A 1 87 ? -14.298 59.168 30.914 1.00 28.97 87 ALA A CA 1
ATOM 627 C C . ALA A 1 87 ? -13.044 58.782 30.123 1.00 23.04 87 ALA A C 1
ATOM 628 O O . ALA A 1 87 ? -12.992 57.710 29.515 1.00 26.48 87 ALA A O 1
ATOM 630 N N . TYR A 1 88 ? -12.051 59.663 30.131 1.00 26.08 88 TYR A N 1
ATOM 631 C CA . TYR A 1 88 ? -10.769 59.392 29.499 1.00 24.44 88 TYR A CA 1
ATOM 632 C C . TYR A 1 88 ? -9.628 59.881 30.363 1.00 21.83 88 TYR A C 1
ATOM 633 O O . TYR A 1 88 ? -9.737 60.901 31.036 1.00 19.50 88 TYR A O 1
ATOM 642 N N . SER A 1 89 ? -8.513 59.165 30.331 1.00 19.95 89 SER A N 1
ATOM 643 C CA . SER A 1 89 ? -7.359 59.609 31.086 1.00 16.44 89 SER A CA 1
ATOM 644 C C . SER A 1 89 ? -6.891 60.960 30.541 1.00 19.49 89 SER A C 1
ATOM 645 O O . SER A 1 89 ? -7.153 61.300 29.381 1.00 21.02 89 SER A O 1
ATOM 648 N N . ILE A 1 90 ? -6.205 61.739 31.372 1.00 19.53 90 ILE A N 1
ATOM 649 C CA . ILE A 1 90 ? -5.690 63.027 30.927 1.00 19.87 90 ILE A CA 1
ATOM 650 C C . ILE A 1 90 ? -4.177 62.929 30.832 1.00 19.47 90 ILE A C 1
ATOM 651 O O . ILE A 1 90 ? -3.560 62.218 31.622 1.00 21.08 90 ILE A O 1
ATOM 656 N N . PRO A 1 91 ? -3.578 63.667 29.895 1.00 22.44 91 PRO A N 1
ATOM 657 C CA . PRO A 1 91 ? -2.146 63.518 29.602 1.00 26.25 91 PRO A CA 1
ATOM 658 C C . PRO A 1 91 ? -1.282 64.021 30.751 1.00 19.91 91 PRO A C 1
ATOM 659 O O . PRO A 1 91 ? -1.691 64.954 31.438 1.00 21.52 91 PRO A O 1
ATOM 663 N N . ASP A 1 92 ? -0.110 63.417 30.950 1.00 19.19 92 ASP A N 1
ATOM 664 C CA . ASP A 1 92 ? 0.880 63.963 31.874 1.00 20.22 92 ASP A CA 1
ATOM 665 C C . ASP A 1 92 ? 1.593 65.172 31.272 1.00 18.05 92 ASP A C 1
ATOM 666 O O . ASP A 1 92 ? 1.627 65.348 30.052 1.00 18.73 92 ASP A O 1
ATOM 671 N N . THR A 1 93 ? 2.157 65.991 32.152 1.00 16.71 93 THR A N 1
ATOM 672 C CA . THR A 1 93 ? 2.952 67.151 31.778 1.00 14.65 93 THR A CA 1
ATOM 673 C C . THR A 1 93 ? 4.246 67.007 32.557 1.00 18.14 93 THR A C 1
ATOM 674 O O . THR A 1 93 ? 4.342 66.164 33.447 1.00 15.90 93 THR A O 1
ATOM 678 N N . GLY A 1 94 ? 5.229 67.849 32.265 1.00 15.50 94 GLY A N 1
ATOM 679 C CA . GLY A 1 94 ? 6.460 67.823 33.039 1.00 16.05 94 GLY A CA 1
ATOM 680 C C . GLY A 1 94 ? 6.200 67.978 34.529 1.00 17.99 94 GLY A C 1
ATOM 681 O O . GLY A 1 94 ? 6.818 67.302 35.351 1.00 16.78 94 GLY A O 1
ATOM 682 N N . GLU A 1 95 ? 5.269 68.860 34.882 1.00 14.96 95 GLU A N 1
ATOM 683 C CA . GLU A 1 95 ? 4.955 69.143 36.279 1.00 13.94 95 GLU A CA 1
ATOM 684 C C . GLU A 1 95 ? 4.330 67.916 36.949 1.00 17.03 95 GLU A C 1
ATOM 685 O O . GLU A 1 95 ? 4.687 67.564 38.063 1.00 16.78 95 GLU A O 1
ATOM 691 N N . SER A 1 96 ? 3.396 67.264 36.264 1.00 15.98 96 SER A N 1
ATOM 692 C CA . SER A 1 96 ? 2.705 66.122 36.853 1.00 18.39 96 SER A CA 1
ATOM 693 C C . SER A 1 96 ? 3.641 64.924 37.005 1.00 18.92 96 SER A C 1
ATOM 694 O O . SER A 1 96 ? 3.468 64.147 37.926 1.00 15.24 96 SER A O 1
ATOM 697 N N . GLN A 1 97 ? 4.644 64.797 36.118 1.00 10.73 97 GLN A N 1
ATOM 698 C CA . GLN A 1 97 ? 5.605 63.691 36.183 1.00 13.49 97 GLN A CA 1
ATOM 699 C C . GLN A 1 97 ? 6.554 63.835 37.382 1.00 13.09 97 GLN A C 1
ATOM 700 O O . GLN A 1 97 ? 7.001 62.845 37.965 1.00 12.92 97 GLN A O 1
ATOM 706 N N . ILE A 1 98 ? 6.865 65.072 37.748 1.00 10.60 98 ILE A N 1
ATOM 707 C CA . ILE A 1 98 ? 7.615 65.303 38.976 1.00 12.78 98 ILE A CA 1
ATOM 708 C C . ILE A 1 98 ? 6.876 64.700 40.158 1.00 14.79 98 ILE A C 1
ATOM 709 O O . ILE A 1 98 ? 7.458 64.021 41.002 1.00 14.78 98 ILE A O 1
ATOM 714 N N . ARG A 1 99 ? 5.578 64.956 40.218 1.00 12.37 99 ARG A N 1
ATOM 715 C CA . ARG A 1 99 ? 4.770 64.479 41.326 1.00 14.30 99 ARG A CA 1
ATOM 716 C C . ARG A 1 99 ? 4.650 62.962 41.309 1.00 17.34 99 ARG A C 1
ATOM 717 O O . ARG A 1 99 ? 4.627 62.331 42.371 1.00 17.31 99 ARG A O 1
ATOM 725 N N . LYS A 1 100 ? 4.549 62.381 40.113 1.00 16.34 100 LYS A N 1
ATOM 726 C CA . LYS A 1 100 ? 4.332 60.944 40.009 1.00 17.52 100 LYS A CA 1
ATOM 727 C C . LYS A 1 100 ? 5.561 60.211 40.490 1.00 19.73 100 LYS A C 1
ATOM 728 O O . LYS A 1 100 ? 5.479 59.343 41.339 1.00 19.79 100 LYS A O 1
ATOM 734 N N . PHE A 1 101 ? 6.705 60.576 39.930 1.00 13.35 101 PHE A N 1
ATOM 735 C CA . PHE A 1 101 ? 7.954 59.903 40.274 1.00 14.73 101 PHE A CA 1
ATOM 736 C C . PHE A 1 101 ? 8.378 60.198 41.715 1.00 16.59 101 PHE A C 1
ATOM 737 O O . PHE A 1 101 ? 8.991 59.349 42.359 1.00 14.50 101 PHE A O 1
ATOM 745 N N . SER A 1 102 ? 8.042 61.387 42.223 1.00 12.95 102 SER A N 1
ATOM 746 C CA . SER A 1 102 ? 8.320 61.715 43.625 1.00 11.93 102 SER A CA 1
ATOM 747 C C . SER A 1 102 ? 7.537 60.781 44.543 1.00 18.28 102 SER A C 1
ATOM 748 O O . SER A 1 102 ? 8.068 60.289 45.537 1.00 15.34 102 SER A O 1
ATOM 751 N N . ALA A 1 103 ? 6.280 60.522 44.200 1.00 16.30 103 ALA A N 1
ATOM 752 C CA . ALA A 1 103 ? 5.479 59.608 45.005 1.00 18.61 103 ALA A CA 1
ATOM 753 C C . ALA A 1 103 ? 6.060 58.188 44.963 1.00 16.77 103 ALA A C 1
ATOM 754 O O . ALA A 1 103 ? 6.188 57.508 46.000 1.00 16.88 103 ALA A O 1
ATOM 756 N N . LEU A 1 104 ? 6.406 57.733 43.767 1.00 14.43 104 LEU A N 1
ATOM 757 C CA . LEU A 1 104 ? 6.965 56.390 43.624 1.00 15.70 104 LEU A CA 1
ATOM 758 C C . LEU A 1 104 ? 8.261 56.301 44.425 1.00 17.15 104 LEU A C 1
ATOM 759 O O . LEU A 1 104 ? 8.530 55.292 45.079 1.00 15.67 104 LEU A O 1
ATOM 764 N N . ALA A 1 105 ? 9.051 57.366 44.379 1.00 13.33 105 ALA A N 1
ATOM 765 C CA . ALA A 1 105 ? 10.342 57.387 45.093 1.00 12.94 105 ALA A CA 1
ATOM 766 C C . ALA A 1 105 ? 10.187 57.284 46.612 1.00 14.25 105 ALA A C 1
ATOM 767 O O . ALA A 1 105 ? 10.871 56.493 47.265 1.00 15.67 105 ALA A O 1
ATOM 769 N N . ARG A 1 106 ? 9.289 58.080 47.176 1.00 14.26 106 ARG A N 1
ATOM 770 C CA . ARG A 1 106 ? 9.059 58.028 48.616 1.00 12.24 106 ARG A CA 1
ATOM 771 C C . ARG A 1 106 ? 8.526 56.653 49.036 1.00 13.59 106 ARG A C 1
ATOM 772 O O . ARG A 1 106 ? 8.847 56.151 50.114 1.00 14.47 106 ARG A O 1
ATOM 780 N N . TYR A 1 107 ? 7.679 56.065 48.193 1.00 14.09 107 TYR A N 1
ATOM 781 C CA . TYR A 1 107 ? 7.125 54.749 48.484 1.00 15.98 107 TYR A CA 1
ATOM 782 C C . TYR A 1 107 ? 8.221 53.687 48.567 1.00 15.60 107 TYR A C 1
ATOM 783 O O . TYR A 1 107 ? 8.269 52.885 49.501 1.00 17.95 107 TYR A O 1
ATOM 792 N N . GLU A 1 108 ? 9.092 53.664 47.573 1.00 13.45 108 GLU A N 1
ATOM 793 C CA . GLU A 1 108 ? 10.149 52.660 47.556 1.00 15.91 108 GLU A CA 1
ATOM 794 C C . GLU A 1 108 ? 11.143 52.900 48.693 1.00 15.35 108 GLU A C 1
ATOM 795 O O . GLU A 1 108 ? 11.664 51.950 49.284 1.00 16.57 108 GLU A O 1
ATOM 801 N N . TRP A 1 109 ? 11.392 54.166 49.010 1.00 14.53 109 TRP A N 1
ATOM 802 C CA . TRP A 1 109 ? 12.327 54.482 50.088 1.00 14.62 109 TRP A CA 1
ATOM 803 C C . TRP A 1 109 ? 11.836 53.925 51.424 1.00 18.44 109 TRP A C 1
ATOM 804 O O . TRP A 1 109 ? 12.607 53.388 52.212 1.00 16.28 109 TRP A O 1
ATOM 815 N N . GLN A 1 110 ? 10.540 54.076 51.678 1.00 16.72 110 GLN A N 1
ATOM 816 C CA . GLN A 1 110 ? 9.925 53.647 52.933 1.00 22.85 110 GLN A CA 1
ATOM 817 C C . GLN A 1 110 ? 10.090 52.141 53.186 1.00 19.91 110 GLN A C 1
ATOM 818 O O . GLN A 1 110 ? 10.196 51.700 54.336 1.00 20.61 110 GLN A O 1
ATOM 824 N N . ARG A 1 111 ? 10.117 51.349 52.120 1.00 17.52 111 ARG A N 1
ATOM 825 C CA . ARG A 1 111 ? 10.349 49.909 52.287 1.00 19.29 111 ARG A CA 1
ATOM 826 C C . ARG A 1 111 ? 11.799 49.476 52.073 1.00 18.85 111 ARG A C 1
ATOM 827 O O . ARG A 1 111 ? 12.094 48.289 51.998 1.00 17.73 111 ARG A O 1
ATOM 835 N N . GLY A 1 112 ? 12.711 50.444 52.019 1.00 20.54 112 GLY A N 1
ATOM 836 C CA . GLY A 1 112 ? 14.125 50.137 51.987 1.00 17.67 112 GLY A CA 1
ATOM 837 C C . GLY A 1 112 ? 14.639 49.751 50.612 1.00 21.57 112 GLY A C 1
ATOM 838 O O . GLY A 1 112 ? 15.754 49.232 50.483 1.00 20.35 112 GLY A O 1
ATOM 839 N N . ASN A 1 113 ? 13.819 49.995 49.591 1.00 16.15 113 ASN A N 1
ATOM 840 C CA . ASN A 1 113 ? 14.137 49.621 48.217 1.00 16.11 113 ASN A CA 1
ATOM 841 C C . ASN A 1 113 ? 14.849 50.815 47.607 1.00 19.22 113 ASN A C 1
ATOM 842 O O . ASN A 1 113 ? 14.317 51.483 46.716 1.00 18.49 113 ASN A O 1
ATOM 847 N N . TYR A 1 114 ? 16.059 51.074 48.102 1.00 16.55 114 TYR A N 1
ATOM 848 C CA . TYR A 1 114 ? 16.733 52.350 47.868 1.00 17.58 114 TYR A CA 1
ATOM 849 C C . TYR A 1 114 ? 17.225 52.545 46.438 1.00 13.82 114 TYR A C 1
ATOM 850 O O . TYR A 1 114 ? 17.241 53.671 45.929 1.00 15.63 114 TYR A O 1
ATOM 859 N N . LYS A 1 115 ? 17.660 51.465 45.805 1.00 15.34 115 LYS A N 1
ATOM 860 C CA . LYS A 1 115 ? 18.194 51.591 44.457 1.00 16.99 115 LYS A CA 1
ATOM 861 C C . LYS A 1 115 ? 17.092 52.032 43.482 1.00 20.73 115 LYS A C 1
ATOM 862 O O . LYS A 1 115 ? 17.287 52.943 42.668 1.00 17.47 115 LYS A O 1
ATOM 868 N N . GLN A 1 116 ? 15.926 51.400 43.594 1.00 18.59 116 GLN A N 1
ATOM 869 C CA . GLN A 1 116 ? 14.779 51.767 42.767 1.00 17.25 116 GLN A CA 1
ATOM 870 C C . GLN A 1 116 ? 14.171 53.124 43.165 1.00 14.31 116 GLN A C 1
ATOM 871 O O . GLN A 1 116 ? 13.740 53.901 42.303 1.00 15.38 116 GLN A O 1
ATOM 877 N N . ALA A 1 117 ? 14.127 53.407 44.468 1.00 12.47 117 ALA A N 1
ATOM 878 C CA . ALA A 1 117 ? 13.691 54.715 44.963 1.00 12.32 117 ALA A CA 1
ATOM 879 C C . ALA A 1 117 ? 14.522 55.845 44.344 1.00 18.06 117 ALA A C 1
ATOM 880 O O . ALA A 1 117 ? 14.006 56.885 43.916 1.00 12.95 117 ALA A O 1
ATOM 882 N N . THR A 1 118 ? 15.828 55.645 44.315 1.00 16.06 118 THR A N 1
ATOM 883 C CA . THR A 1 118 ? 16.719 56.685 43.824 1.00 17.38 118 THR A CA 1
ATOM 884 C C . THR A 1 118 ? 16.604 56.850 42.313 1.00 17.65 118 THR A C 1
ATOM 885 O O . THR A 1 118 ? 16.722 57.961 41.789 1.00 18.47 118 THR A O 1
ATOM 889 N N . PHE A 1 119 ? 16.377 55.747 41.612 1.00 15.91 119 PHE A N 1
ATOM 890 C CA . PHE A 1 119 ? 16.116 55.818 40.177 1.00 18.02 119 PHE A CA 1
ATOM 891 C C . PHE A 1 119 ? 14.878 56.687 39.906 1.00 15.01 119 PHE A C 1
ATOM 892 O O . PHE A 1 119 ? 14.919 57.594 39.083 1.00 15.85 119 PHE A O 1
ATOM 900 N N . TYR A 1 120 ? 13.796 56.428 40.635 1.00 14.76 120 TYR A N 1
ATOM 901 C CA . TYR A 1 120 ? 12.575 57.219 40.508 1.00 14.93 120 TYR A CA 1
ATOM 902 C C . TYR A 1 120 ? 12.809 58.701 40.836 1.00 13.92 120 TYR A C 1
ATOM 903 O O . TYR A 1 120 ? 12.289 59.585 40.169 1.00 12.52 120 TYR A O 1
ATOM 912 N N . LEU A 1 121 ? 13.545 58.974 41.899 1.00 11.21 121 LEU A N 1
ATOM 913 C CA . LEU A 1 121 ? 13.890 60.354 42.227 1.00 14.43 121 LEU A CA 1
ATOM 914 C C . LEU A 1 121 ? 14.636 60.992 41.062 1.00 15.47 121 LEU A C 1
ATOM 915 O O . LEU A 1 121 ? 14.381 62.139 40.702 1.00 17.08 121 LEU A O 1
ATOM 920 N N . GLY A 1 122 ? 15.567 60.244 40.488 1.00 13.63 122 GLY A N 1
ATOM 921 C CA . GLY A 1 122 ? 16.291 60.685 39.309 1.00 14.12 122 GLY A CA 1
ATOM 922 C C . GLY A 1 122 ? 15.373 61.048 38.163 1.00 15.90 122 GLY A C 1
ATOM 923 O O . GLY A 1 122 ? 15.544 62.086 37.533 1.00 15.97 122 GLY A O 1
ATOM 924 N N . GLU A 1 123 ? 14.371 60.205 37.907 1.00 14.25 123 GLU A N 1
ATOM 925 C CA . GLU A 1 123 ? 13.401 60.482 36.860 1.00 15.02 123 GLU A CA 1
ATOM 926 C C . GLU A 1 123 ? 12.572 61.729 37.146 1.00 14.98 123 GLU A C 1
ATOM 927 O O . GLU A 1 123 ? 12.358 62.543 36.250 1.00 13.33 123 GLU A O 1
ATOM 933 N N . ALA A 1 124 ? 12.129 61.890 38.393 1.00 12.34 124 ALA A N 1
ATOM 934 C CA . ALA A 1 124 ? 11.459 63.124 38.800 1.00 12.02 124 ALA A CA 1
ATOM 935 C C . ALA A 1 124 ? 12.321 64.345 38.457 1.00 14.74 124 ALA A C 1
ATOM 936 O O . ALA A 1 124 ? 11.825 65.361 37.945 1.00 13.95 124 ALA A O 1
ATOM 938 N N . MET A 1 125 ? 13.611 64.246 38.737 1.00 14.70 125 MET A N 1
ATOM 939 C CA . MET A 1 125 ? 14.521 65.346 38.474 1.00 14.97 125 MET A CA 1
ATOM 940 C C . MET A 1 125 ? 14.802 65.546 36.978 1.00 15.75 125 MET A C 1
ATOM 941 O O . MET A 1 125 ? 15.109 66.661 36.552 1.00 17.81 125 MET A O 1
ATOM 946 N N . HIS A 1 126 ? 14.692 64.488 36.180 1.00 14.62 126 HIS A N 1
ATOM 947 C CA . HIS A 1 126 ? 14.782 64.679 34.743 1.00 15.63 126 HIS A CA 1
ATOM 948 C C . HIS A 1 126 ? 13.741 65.700 34.321 1.00 17.85 126 HIS A C 1
ATOM 949 O O . HIS A 1 126 ? 14.040 66.653 33.597 1.00 14.69 126 HIS A O 1
ATOM 956 N N . TYR A 1 127 ? 12.510 65.488 34.779 1.00 12.78 127 TYR A N 1
ATOM 957 C CA . TYR A 1 127 ? 11.395 66.322 34.351 1.00 13.87 127 TYR A CA 1
ATOM 958 C C . TYR A 1 127 ? 11.505 67.736 34.898 1.00 14.52 127 TYR A C 1
ATOM 959 O O . TYR A 1 127 ? 11.218 68.693 34.193 1.00 17.66 127 TYR A O 1
ATOM 968 N N . PHE A 1 128 ? 11.903 67.875 36.159 1.00 14.75 128 PHE A N 1
ATOM 969 C CA . PHE A 1 128 ? 12.162 69.217 36.670 1.00 18.13 128 PHE A CA 1
ATOM 970 C C . PHE A 1 128 ? 13.244 69.933 35.854 1.00 17.10 128 PHE A C 1
ATOM 971 O O . PHE A 1 128 ? 13.089 71.100 35.474 1.00 15.11 128 PHE A O 1
ATOM 979 N N . GLY A 1 129 ? 14.339 69.235 35.598 1.00 15.57 129 GLY A N 1
ATOM 980 C CA . GLY A 1 129 ? 15.410 69.785 34.783 1.00 15.12 129 GLY A CA 1
ATOM 981 C C . GLY A 1 129 ? 14.865 70.336 33.477 1.00 20.21 129 GLY A C 1
ATOM 982 O O . GLY A 1 129 ? 15.200 71.451 33.071 1.00 17.08 129 GLY A O 1
ATOM 983 N N . ASP A 1 130 ? 14.010 69.552 32.830 1.00 16.17 130 ASP A N 1
ATOM 984 C CA . ASP A 1 130 ? 13.381 69.944 31.575 1.00 17.69 130 ASP A CA 1
ATOM 985 C C . ASP A 1 130 ? 12.521 71.199 31.730 1.00 15.21 130 ASP A C 1
ATOM 986 O O . ASP A 1 130 ? 12.603 72.117 30.907 1.00 18.57 130 ASP A O 1
ATOM 991 N N . ILE A 1 131 ? 11.682 71.263 32.758 1.00 16.77 131 ILE A N 1
ATOM 992 C CA . ILE A 1 131 ? 10.830 72.461 32.864 1.00 15.81 131 ILE A CA 1
ATOM 993 C C . ILE A 1 131 ? 11.658 73.692 33.253 1.00 15.54 131 ILE A C 1
ATOM 994 O O . ILE A 1 131 ? 11.176 74.814 33.203 1.00 17.37 131 ILE A O 1
ATOM 999 N N . ASP A 1 132 ? 12.913 73.471 33.625 1.00 16.08 132 ASP A N 1
ATOM 1000 C CA . ASP A 1 132 ? 13.821 74.574 33.944 1.00 17.45 132 ASP A CA 1
ATOM 1001 C C . ASP A 1 132 ? 14.732 74.922 32.754 1.00 20.48 132 ASP A C 1
ATOM 1002 O O . ASP A 1 132 ? 15.618 75.771 32.874 1.00 22.65 132 ASP A O 1
ATOM 1007 N N . THR A 1 133 ? 14.522 74.278 31.603 1.00 16.45 133 THR A N 1
ATOM 1008 C CA . THR A 1 133 ? 15.200 74.720 30.387 1.00 17.45 133 THR A CA 1
ATOM 1009 C C . THR A 1 133 ? 14.482 75.996 29.919 1.00 19.16 133 THR A C 1
ATOM 1010 O O . THR A 1 133 ? 13.465 76.385 30.502 1.00 19.40 133 THR A O 1
ATOM 1014 N N . PRO A 1 134 ? 15.016 76.665 28.888 1.00 19.19 134 PRO A N 1
ATOM 1015 C CA . PRO A 1 134 ? 14.246 77.754 28.270 1.00 18.92 134 PRO A CA 1
ATOM 1016 C C . PRO A 1 134 ? 13.167 77.242 27.305 1.00 21.33 134 PRO A C 1
ATOM 1017 O O . PRO A 1 134 ? 12.077 77.803 27.266 1.00 21.42 134 PRO A O 1
ATOM 1021 N N . TYR A 1 135 ? 13.473 76.212 26.525 1.00 20.64 135 TYR A N 1
ATOM 1022 C CA . TYR A 1 135 ? 12.561 75.778 25.459 1.00 21.68 135 TYR A CA 1
ATOM 1023 C C . TYR A 1 135 ? 11.321 75.011 25.933 1.00 20.61 135 TYR A C 1
ATOM 1024 O O . TYR A 1 135 ? 10.229 75.208 25.390 1.00 25.36 135 TYR A O 1
ATOM 1033 N N . HIS A 1 136 ? 11.473 74.152 26.940 1.00 18.41 136 HIS A N 1
ATOM 1034 C CA . HIS A 1 136 ? 10.345 73.329 27.384 1.00 18.80 136 HIS A CA 1
ATOM 1035 C C . HIS A 1 136 ? 9.178 74.119 28.002 1.00 21.02 136 HIS A C 1
ATOM 1036 O O . HIS A 1 136 ? 8.027 73.928 27.605 1.00 23.35 136 HIS A O 1
ATOM 1043 N N . PRO A 1 137 ? 9.454 75.022 28.958 1.00 21.92 137 PRO A N 1
ATOM 1044 C CA . PRO A 1 137 ? 8.328 75.787 29.518 1.00 21.20 137 PRO A CA 1
ATOM 1045 C C . PRO A 1 137 ? 7.759 76.811 28.533 1.00 20.71 137 PRO A C 1
ATOM 1046 O O . PRO A 1 137 ? 6.637 77.297 28.733 1.00 21.26 137 PRO A O 1
ATOM 1050 N N . ALA A 1 138 ? 8.518 77.146 27.494 1.00 18.62 138 ALA A N 1
ATOM 1051 C CA . ALA A 1 138 ? 8.009 77.997 26.418 1.00 21.67 138 ALA A CA 1
ATOM 1052 C C . ALA A 1 138 ? 7.237 77.149 25.413 1.00 23.49 138 ALA A C 1
ATOM 1053 O O . ALA A 1 138 ? 6.632 77.671 24.484 1.00 25.33 138 ALA A O 1
ATOM 1055 N N . ASN A 1 139 ? 7.284 75.834 25.603 1.00 27.53 139 ASN A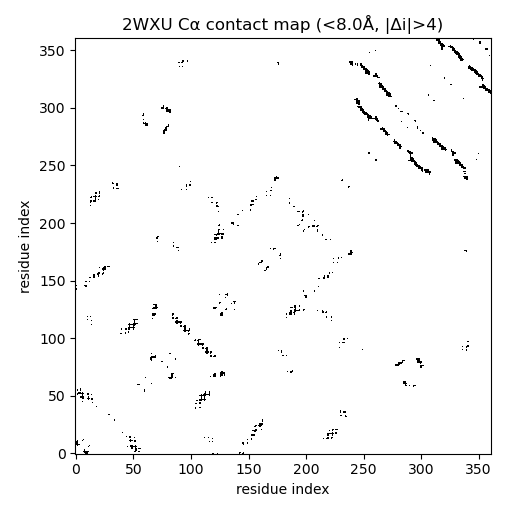 N 1
ATOM 1056 C CA . ASN A 1 139 ? 6.586 74.898 24.732 1.00 27.68 139 ASN A CA 1
ATOM 1057 C C . ASN A 1 139 ? 7.062 74.983 23.289 1.00 30.23 139 ASN A C 1
ATOM 1058 O O . ASN A 1 139 ? 6.283 74.796 22.355 1.00 31.22 139 ASN A O 1
ATOM 1063 N N . VAL A 1 140 ? 8.344 75.281 23.109 1.00 28.64 140 VAL A N 1
ATOM 1064 C CA . VAL A 1 140 ? 8.950 75.311 21.780 1.00 27.43 140 VAL A CA 1
ATOM 1065 C C . VAL A 1 140 ? 9.760 74.038 21.543 1.00 27.86 140 VAL A C 1
ATOM 1066 O O . VAL A 1 140 ? 10.820 73.840 22.136 1.00 24.32 140 VAL A O 1
ATOM 1070 N N . THR A 1 141 ? 9.252 73.172 20.674 1.00 30.69 141 THR A N 1
ATOM 1071 C CA . THR A 1 141 ? 9.854 71.861 20.474 1.00 29.30 141 THR A CA 1
ATOM 1072 C C . THR A 1 141 ? 10.953 71.900 19.429 1.00 25.27 141 THR A C 1
ATOM 1073 O O . THR A 1 141 ? 11.136 72.909 18.746 1.00 26.65 141 THR A O 1
ATOM 1077 N N . ALA A 1 142 ? 11.666 70.782 19.306 1.00 27.76 142 ALA A N 1
ATOM 1078 C CA . ALA A 1 142 ? 12.740 70.642 18.322 1.00 33.74 142 ALA A CA 1
ATOM 1079 C C . ALA A 1 142 ? 12.189 70.684 16.902 1.00 38.63 142 ALA A C 1
ATOM 1080 O O . ALA A 1 142 ? 12.898 71.021 15.956 1.00 42.07 142 ALA A O 1
ATOM 1082 N N . VAL A 1 143 ? 10.915 70.343 16.758 1.00 40.26 143 VAL A N 1
ATOM 1083 C CA . VAL A 1 143 ? 10.241 70.476 15.476 1.00 41.80 143 VAL A CA 1
ATOM 1084 C C . VAL A 1 143 ? 9.953 71.949 15.205 1.00 42.66 143 VAL A C 1
ATOM 1085 O O . VAL A 1 143 ? 10.172 72.437 14.097 1.00 40.28 143 VAL A O 1
ATOM 1089 N N . ASP A 1 144 ? 9.476 72.658 16.228 1.00 42.25 144 ASP A N 1
ATOM 1090 C CA . ASP A 1 144 ? 9.172 74.084 16.107 1.00 40.70 144 ASP A CA 1
ATOM 1091 C C . ASP A 1 144 ? 10.388 74.911 15.727 1.00 40.24 144 ASP A C 1
ATOM 1092 O O . ASP A 1 144 ? 10.284 75.851 14.941 1.00 42.03 144 ASP A O 1
ATOM 1097 N N . SER A 1 145 ? 11.542 74.576 16.294 1.00 38.49 145 SER A N 1
ATOM 1098 C CA . SER A 1 145 ? 12.712 75.438 16.158 1.00 35.36 145 SER A CA 1
ATOM 1099 C C . SER A 1 145 ? 14.017 74.670 16.194 1.00 35.17 145 SER A C 1
ATOM 1100 O O . SER A 1 145 ? 14.214 73.799 17.043 1.00 33.82 145 SER A O 1
ATOM 1103 N N . ALA A 1 146 ? 14.909 75.003 15.265 1.00 34.14 146 ALA A N 1
ATOM 1104 C CA . ALA A 1 146 ? 16.239 74.413 15.219 1.00 34.62 146 ALA A CA 1
ATOM 1105 C C . ALA A 1 146 ? 17.007 74.800 16.476 1.00 31.22 146 ALA A C 1
ATOM 1106 O O . ALA A 1 146 ? 17.980 74.150 16.854 1.00 29.77 146 ALA A O 1
ATOM 1108 N N . GLY A 1 147 ? 16.558 75.870 17.118 1.00 30.07 147 GLY A N 1
ATOM 1109 C CA . GLY A 1 147 ? 17.210 76.368 18.313 1.00 25.19 147 GLY A CA 1
ATOM 1110 C C . GLY A 1 147 ? 17.109 75.418 19.493 1.00 24.54 147 GLY A C 1
ATOM 1111 O O . GLY A 1 147 ? 17.934 75.467 20.405 1.00 26.87 147 GLY A O 1
ATOM 1112 N N . HIS A 1 148 ? 16.103 74.549 19.476 1.00 27.65 148 HIS A N 1
ATOM 1113 C CA . HIS A 1 148 ? 15.857 73.661 20.603 1.00 28.11 148 HIS A CA 1
ATOM 1114 C C . HIS A 1 148 ? 17.051 72.749 20.841 1.00 26.53 148 HIS A C 1
ATOM 1115 O O . HIS A 1 148 ? 17.633 72.728 21.928 1.00 25.55 148 HIS A O 1
ATOM 1122 N N . VAL A 1 149 ? 17.399 71.986 19.816 1.00 25.18 149 VAL A N 1
ATOM 1123 C CA . VAL A 1 149 ? 18.527 71.082 19.887 1.00 26.90 149 VAL A CA 1
ATOM 1124 C C . VAL A 1 149 ? 19.844 71.850 19.966 1.00 22.74 149 VAL A C 1
ATOM 1125 O O . VAL A 1 149 ? 20.767 71.442 20.676 1.00 25.04 149 VAL A O 1
ATOM 1129 N N . LYS A 1 150 ? 19.923 72.967 19.247 1.00 21.57 150 LYS A N 1
ATOM 1130 C CA . LYS A 1 150 ? 21.150 73.750 19.191 1.00 22.89 150 LYS A CA 1
ATOM 1131 C C . LYS A 1 150 ? 21.508 74.273 20.575 1.00 25.31 150 LYS A C 1
ATOM 1132 O O . LYS A 1 150 ? 22.653 74.162 21.020 1.00 23.86 150 LYS A O 1
ATOM 1138 N N . PHE A 1 151 ? 20.520 74.826 21.268 1.00 24.71 151 PHE A N 1
ATOM 1139 C CA . PHE A 1 151 ? 20.778 75.383 22.589 1.00 24.92 151 PHE A CA 1
ATOM 1140 C C . PHE A 1 151 ? 21.171 74.290 23.582 1.00 23.38 151 PHE A C 1
ATOM 1141 O O . PHE A 1 151 ? 22.086 74.466 24.387 1.00 22.11 151 PHE A O 1
ATOM 1149 N N . GLU A 1 152 ? 20.474 73.161 23.537 1.00 23.51 152 GLU A N 1
ATOM 1150 C CA . GLU A 1 152 ? 20.787 72.092 24.472 1.00 21.46 152 GLU A CA 1
ATOM 1151 C C . GLU A 1 152 ? 22.169 71.495 24.201 1.00 19.89 152 GLU A C 1
ATOM 1152 O O . GLU A 1 152 ? 22.876 71.110 25.133 1.00 22.21 152 GLU A O 1
ATOM 1158 N N . THR A 1 153 ? 22.571 71.456 22.936 1.00 23.11 153 THR A N 1
ATOM 1159 C CA . THR A 1 153 ? 23.919 71.015 22.593 1.00 23.51 153 THR A CA 1
ATOM 1160 C C . THR A 1 153 ? 24.963 72.011 23.094 1.00 24.98 153 THR A C 1
ATOM 1161 O O . THR A 1 153 ? 25.989 71.626 23.658 1.00 26.41 153 THR A O 1
ATOM 1165 N N . PHE A 1 154 ? 24.690 73.292 22.872 1.00 23.40 154 PHE A N 1
ATOM 1166 C CA . PHE A 1 154 ? 25.513 74.386 23.387 1.00 20.46 154 PHE A CA 1
ATOM 1167 C C . PHE A 1 154 ? 25.768 74.228 24.885 1.00 22.34 154 PHE A C 1
ATOM 1168 O O . PHE A 1 154 ? 26.911 74.253 25.344 1.00 21.84 154 PHE A O 1
ATOM 1176 N N . ALA A 1 155 ? 24.694 74.051 25.647 1.00 18.80 155 ALA A N 1
ATOM 1177 C CA . ALA A 1 155 ? 24.798 73.871 27.091 1.00 19.52 155 ALA A CA 1
ATOM 1178 C C . ALA A 1 155 ? 25.583 72.606 27.448 1.00 21.21 155 ALA A C 1
ATOM 1179 O O . ALA A 1 155 ? 26.447 72.628 28.334 1.00 22.06 155 ALA A O 1
ATOM 1181 N N . GLU A 1 156 ? 25.275 71.505 26.764 1.00 20.89 156 GLU A N 1
ATOM 1182 C CA . GLU A 1 156 ? 25.942 70.226 27.020 1.00 21.61 156 GLU A CA 1
ATOM 1183 C C . GLU A 1 156 ? 27.457 70.355 26.887 1.00 23.23 156 GLU A C 1
ATOM 1184 O O . GLU A 1 156 ? 28.210 69.844 27.716 1.00 24.11 156 GLU A O 1
ATOM 1190 N N . GLU A 1 157 ? 27.896 71.054 25.848 1.00 25.14 157 GLU A N 1
ATOM 1191 C CA . GLU A 1 157 ? 29.328 71.244 25.608 1.00 19.28 157 GLU A CA 1
ATOM 1192 C C . GLU A 1 157 ? 30.000 72.063 26.704 1.00 22.59 157 GLU A C 1
ATOM 1193 O O . GLU A 1 157 ? 31.167 71.845 27.024 1.00 27.79 157 GLU A O 1
ATOM 1199 N N . ARG A 1 158 ? 29.260 73.010 27.267 1.00 20.48 158 ARG A N 1
ATOM 1200 C CA . ARG A 1 158 ? 29.797 73.933 28.258 1.00 20.62 158 ARG A CA 1
ATOM 1201 C C . ARG A 1 158 ? 29.318 73.645 29.680 1.00 22.52 158 ARG A C 1
ATOM 1202 O O . ARG A 1 158 ? 29.504 74.470 30.574 1.00 24.62 158 ARG A O 1
ATOM 1210 N N . LYS A 1 159 ? 28.707 72.481 29.891 1.00 24.76 159 LYS A N 1
ATOM 1211 C CA . LYS A 1 159 ? 28.062 72.200 31.176 1.00 27.74 159 LYS A CA 1
ATOM 1212 C C . LYS A 1 159 ? 29.026 72.356 32.361 1.00 28.96 159 LYS A C 1
ATOM 1213 O O . LYS A 1 159 ? 28.638 72.827 33.431 1.00 28.61 159 LYS A O 1
ATOM 1219 N N . GLU A 1 160 ? 30.283 71.986 32.161 1.00 27.41 160 GLU A N 1
ATOM 1220 C CA . GLU A 1 160 ? 31.276 72.092 33.226 1.00 32.45 160 GLU A CA 1
ATOM 1221 C C . GLU A 1 160 ? 31.394 73.513 33.792 1.00 30.97 160 GLU A C 1
ATOM 1222 O O . GLU A 1 160 ? 31.483 73.698 35.003 1.00 31.46 160 GLU A O 1
ATOM 1228 N N . GLN A 1 161 ? 31.386 74.518 32.926 1.00 28.89 161 GLN A N 1
ATOM 1229 C CA . GLN A 1 161 ? 31.579 75.882 33.404 1.00 33.50 161 GLN A CA 1
ATOM 1230 C C . GLN A 1 161 ? 30.314 76.494 33.986 1.00 31.31 161 GLN A C 1
ATOM 1231 O O . GLN A 1 161 ? 30.331 77.645 34.425 1.00 33.49 161 GLN A O 1
ATOM 1237 N N . TYR A 1 162 ? 29.221 75.734 33.987 1.00 26.63 162 TYR A N 1
ATOM 1238 C CA . TYR A 1 162 ? 27.967 76.218 34.563 1.00 23.41 162 TYR A CA 1
ATOM 1239 C C . TYR A 1 162 ? 27.585 75.552 35.889 1.00 23.99 162 TYR A C 1
ATOM 1240 O O . TYR A 1 162 ? 26.499 75.798 36.421 1.00 22.02 162 TYR A O 1
ATOM 1249 N N . LYS A 1 163 ? 28.465 74.713 36.420 1.00 22.45 163 LYS A N 1
ATOM 1250 C CA . LYS A 1 163 ? 28.204 74.066 37.702 1.00 23.39 163 LYS A CA 1
ATOM 1251 C C . LYS A 1 163 ? 28.177 75.091 38.832 1.00 24.47 163 LYS A C 1
ATOM 1252 O O . LYS A 1 163 ? 28.898 76.084 38.802 1.00 22.95 163 LYS A O 1
ATOM 1258 N N . ILE A 1 164 ? 27.328 74.860 39.827 1.00 25.85 164 ILE A N 1
ATOM 1259 C CA . ILE A 1 164 ? 27.394 75.653 41.045 1.00 24.96 164 ILE A CA 1
ATOM 1260 C C . ILE A 1 164 ? 27.486 74.692 42.225 1.00 21.28 164 ILE A C 1
ATOM 1261 O O . ILE A 1 164 ? 27.212 73.504 42.080 1.00 24.63 164 ILE A O 1
ATOM 1266 N N . ASN A 1 165 ? 27.887 75.192 43.389 1.00 20.85 165 ASN A N 1
ATOM 1267 C CA . ASN A 1 165 ? 28.072 74.301 44.529 1.00 22.30 165 ASN A CA 1
ATOM 1268 C C . ASN A 1 165 ? 27.356 74.764 45.798 1.00 22.79 165 ASN A C 1
ATOM 1269 O O . ASN A 1 165 ? 27.575 74.226 46.889 1.00 23.51 165 ASN A O 1
ATOM 1278 N N . THR A 1 166 ? 26.475 75.747 45.639 1.00 21.31 166 THR A N 1
ATOM 1279 C CA . THR A 1 166 ? 25.645 76.208 46.741 1.00 19.09 166 THR A CA 1
ATOM 1280 C C . THR A 1 166 ? 24.362 76.847 46.215 1.00 21.88 166 THR A C 1
ATOM 1281 O O . THR A 1 166 ? 24.337 77.377 45.109 1.00 22.24 166 THR A O 1
ATOM 1285 N N . ALA A 1 167 ? 23.299 76.802 47.014 1.00 21.87 167 ALA A N 1
ATOM 1286 C CA . ALA A 1 167 ? 22.085 77.533 46.674 1.00 19.56 167 ALA A CA 1
ATOM 1287 C C . ALA A 1 167 ? 22.240 79.011 47.022 1.00 22.81 167 ALA A C 1
ATOM 1288 O O . ALA A 1 167 ? 21.473 79.846 46.552 1.00 26.82 167 ALA A O 1
ATOM 1290 N N . GLY A 1 168 ? 23.232 79.329 47.850 1.00 22.28 168 GLY A N 1
ATOM 1291 C CA . GLY A 1 168 ? 23.491 80.706 48.246 1.00 23.02 168 GLY A CA 1
ATOM 1292 C C . GLY A 1 168 ? 23.175 80.971 49.709 1.00 21.48 168 GLY A C 1
ATOM 1293 O O . GLY A 1 168 ? 23.475 82.043 50.222 1.00 19.05 168 GLY A O 1
ATOM 1294 N N . CYS A 1 169 ? 22.597 79.973 50.383 1.00 19.52 169 CYS A N 1
ATOM 1295 C CA . CYS A 1 169 ? 22.327 80.019 51.826 1.00 21.40 169 CYS A CA 1
ATOM 1296 C C . CYS A 1 169 ? 22.339 78.596 52.407 1.00 23.13 169 CYS A C 1
ATOM 1297 O O . CYS A 1 169 ? 22.265 77.620 51.660 1.00 23.37 169 CYS A O 1
ATOM 1300 N N . LYS A 1 170 ? 22.421 78.487 53.735 1.00 25.07 170 LYS A N 1
ATOM 1301 C CA . LYS A 1 170 ? 22.354 77.195 54.419 1.00 24.69 170 LYS A CA 1
ATOM 1302 C C . LYS A 1 170 ? 20.908 76.715 54.563 1.00 24.96 170 LYS A C 1
ATOM 1303 O O . LYS A 1 170 ? 19.959 77.475 54.335 1.00 21.83 170 LYS A O 1
ATOM 1309 N N . THR A 1 171 ? 20.733 75.462 54.970 1.00 22.31 171 THR A N 1
ATOM 1310 C CA . THR A 1 171 ? 19.404 74.865 54.927 1.00 22.63 171 THR A CA 1
ATOM 1311 C C . THR A 1 171 ? 18.520 75.318 56.084 1.00 24.28 171 THR A C 1
ATOM 1312 O O . THR A 1 171 ? 17.319 75.079 56.074 1.00 23.12 171 THR A O 1
ATOM 1316 N N . ASN A 1 172 ? 19.106 75.963 57.084 1.00 23.20 172 ASN A N 1
ATOM 1317 C CA . ASN A 1 172 ? 18.283 76.601 58.115 1.00 22.54 172 ASN A CA 1
ATOM 1318 C C . ASN A 1 172 ? 17.800 77.997 57.691 1.00 21.32 172 ASN A C 1
ATOM 1319 O O . ASN A 1 172 ? 17.187 78.713 58.474 1.00 22.52 172 ASN A O 1
ATOM 1324 N N . GLU A 1 173 ? 18.057 78.367 56.439 1.00 23.29 173 GLU A N 1
ATOM 1325 C CA . GLU A 1 173 ? 17.686 79.698 55.942 1.00 23.95 173 GLU A CA 1
ATOM 1326 C C . GLU A 1 173 ? 16.529 79.673 54.950 1.00 23.46 173 GLU A C 1
ATOM 1327 O O . GLU A 1 173 ? 16.029 78.611 54.601 1.00 22.13 173 GLU A O 1
ATOM 1333 N N . ALA A 1 174 ? 16.142 80.858 54.485 1.00 21.98 174 ALA A N 1
ATOM 1334 C CA . ALA A 1 174 ? 14.887 81.073 53.761 1.00 24.77 174 ALA A CA 1
ATOM 1335 C C . ALA A 1 174 ? 14.596 80.105 52.613 1.00 22.91 174 ALA A C 1
ATOM 1336 O O . ALA A 1 174 ? 13.544 79.463 52.587 1.00 25.45 174 ALA A O 1
ATOM 1338 N N . PHE A 1 175 ? 15.500 80.017 51.645 1.00 21.82 175 PHE A N 1
ATOM 1339 C CA . PHE A 1 175 ? 15.242 79.171 50.484 1.00 21.87 175 PHE A CA 1
ATOM 1340 C C . PHE A 1 175 ? 14.795 77.778 50.920 1.00 24.31 175 PHE A C 1
ATOM 1341 O O . PHE A 1 175 ? 13.776 77.268 50.472 1.00 19.97 175 PHE A O 1
ATOM 1349 N N . TYR A 1 176 ? 15.565 77.172 51.812 1.00 21.27 176 TYR A N 1
ATOM 1350 C CA . TYR A 1 176 ? 15.319 75.793 52.201 1.00 19.24 176 TYR A CA 1
ATOM 1351 C C . TYR A 1 176 ? 14.179 75.670 53.222 1.00 18.62 176 TYR A C 1
ATOM 1352 O O . TYR A 1 176 ? 13.388 74.732 53.155 1.00 23.03 176 TYR A O 1
ATOM 1361 N N . THR A 1 177 ? 14.078 76.604 54.163 1.00 19.57 177 THR A N 1
ATOM 1362 C CA . THR A 1 177 ? 13.012 76.494 55.155 1.00 22.61 177 THR A CA 1
ATOM 1363 C C . THR A 1 177 ? 11.640 76.656 54.507 1.00 22.06 177 THR A C 1
ATOM 1364 O O . THR A 1 177 ? 10.698 75.967 54.885 1.00 25.28 177 THR A O 1
ATOM 1368 N N . ASP A 1 178 ? 11.540 77.543 53.520 1.00 24.04 178 ASP A N 1
ATOM 1369 C CA . ASP A 1 178 ? 10.299 77.715 52.762 1.00 29.01 178 ASP A CA 1
ATOM 1370 C C . ASP A 1 178 ? 9.836 76.398 52.124 1.00 28.00 178 ASP A C 1
ATOM 1371 O O . ASP A 1 178 ? 8.641 76.103 52.072 1.00 26.23 178 ASP A O 1
ATOM 1376 N N . ILE A 1 179 ? 10.794 75.612 51.639 1.00 22.11 179 ILE A N 1
ATOM 1377 C CA . ILE A 1 179 ? 10.514 74.321 51.024 1.00 20.85 179 ILE A CA 1
ATOM 1378 C C . ILE A 1 179 ? 9.773 73.343 51.952 1.00 23.16 179 ILE A C 1
ATOM 1379 O O . ILE A 1 179 ? 8.945 72.557 51.500 1.00 23.72 179 ILE A O 1
ATOM 1384 N N . LEU A 1 180 ? 10.068 73.403 53.245 1.00 18.93 180 LEU A N 1
ATOM 1385 C CA . LEU A 1 180 ? 9.456 72.496 54.215 1.00 20.38 180 LEU A CA 1
ATOM 1386 C C . LEU A 1 180 ? 8.119 72.999 54.783 1.00 25.64 180 LEU A C 1
ATOM 1387 O O . LEU A 1 180 ? 7.411 72.256 55.460 1.00 29.80 180 LEU A O 1
ATOM 1392 N N . LYS A 1 181 ? 7.777 74.257 54.518 1.00 29.98 181 LYS A N 1
ATOM 1393 C CA . LYS A 1 181 ? 6.621 74.874 55.166 1.00 32.12 181 LYS A CA 1
ATOM 1394 C C . LYS A 1 181 ? 5.303 74.174 54.853 1.00 33.52 181 LYS A C 1
ATOM 1395 O O . LYS A 1 181 ? 4.478 73.963 55.744 1.00 32.53 181 LYS A O 1
ATOM 1401 N N . ASN A 1 182 ? 5.102 73.822 53.587 1.00 30.01 182 ASN A N 1
ATOM 1402 C CA . ASN A 1 182 ? 3.809 73.319 53.140 1.00 28.58 182 ASN A CA 1
ATOM 1403 C C . ASN A 1 182 ? 3.769 71.799 53.131 1.00 31.89 182 ASN A C 1
ATOM 1404 O O . ASN A 1 182 ? 4.454 71.161 52.334 1.00 32.00 182 ASN A O 1
ATOM 1409 N N . LYS A 1 183 ? 2.963 71.223 54.017 1.00 31.43 183 LYS A N 1
ATOM 1410 C CA . LYS A 1 183 ? 2.892 69.770 54.145 1.00 32.48 183 LYS A CA 1
ATOM 1411 C C . LYS A 1 183 ? 2.308 69.105 52.895 1.00 25.73 183 LYS A C 1
ATOM 1412 O O . LYS A 1 183 ? 2.468 67.907 52.678 1.00 30.05 183 LYS A O 1
ATOM 1414 N N . ASP A 1 184 ? 1.630 69.896 52.075 1.00 25.44 184 ASP A N 1
ATOM 1415 C CA . ASP A 1 184 ? 0.998 69.386 50.866 1.00 23.31 184 ASP A CA 1
ATOM 1416 C C . ASP A 1 184 ? 2.039 69.366 49.757 1.00 22.27 184 ASP A C 1
ATOM 1417 O O . ASP A 1 184 ? 2.203 70.354 49.050 1.00 21.13 184 ASP A O 1
ATOM 1422 N N . PHE A 1 185 ? 2.763 68.255 49.628 1.00 23.99 185 PHE A N 1
ATOM 1423 C CA . PHE A 1 185 ? 3.851 68.182 48.663 1.00 20.01 185 PHE A CA 1
ATOM 1424 C C . PHE A 1 185 ? 3.398 68.551 47.252 1.00 19.99 185 PHE A C 1
ATOM 1425 O O . PHE A 1 185 ? 4.080 69.301 46.547 1.00 19.52 185 PHE A O 1
ATOM 1433 N N . ASN A 1 186 ? 2.271 67.999 46.814 1.00 15.04 186 ASN A N 1
ATOM 1434 C CA . ASN A 1 186 ? 1.817 68.274 45.455 1.00 16.14 186 ASN A CA 1
ATOM 1435 C C . ASN A 1 186 ? 1.610 69.777 45.218 1.00 16.39 186 ASN A C 1
ATOM 1436 O O . ASN A 1 186 ? 2.003 70.310 44.181 1.00 17.58 186 ASN A O 1
ATOM 1441 N N . ALA A 1 187 ? 0.969 70.446 46.168 1.00 20.74 187 ALA A N 1
ATOM 1442 C CA . ALA A 1 187 ? 0.677 71.867 46.013 1.00 19.94 187 ALA A CA 1
ATOM 1443 C C . ALA A 1 187 ? 1.966 72.665 46.048 1.00 19.89 187 ALA A C 1
ATOM 1444 O O . ALA A 1 187 ? 2.129 73.621 45.287 1.00 20.03 187 ALA A O 1
ATOM 1446 N N . TRP A 1 188 ? 2.875 72.275 46.939 1.00 20.27 188 TRP A N 1
ATOM 1447 C CA . TRP A 1 188 ? 4.178 72.933 47.015 1.00 22.22 188 TRP A CA 1
ATOM 1448 C C . TRP A 1 188 ? 4.989 72.721 45.734 1.00 22.06 188 TRP A C 1
ATOM 1449 O O . TRP A 1 188 ? 5.592 73.666 45.202 1.00 17.34 188 TRP A O 1
ATOM 1460 N N . SER A 1 189 ? 5.025 71.480 45.251 1.00 18.31 189 SER A N 1
ATOM 1461 C CA . SER A 1 189 ? 5.821 71.169 44.057 1.00 17.68 189 SER A CA 1
ATOM 1462 C C . SER A 1 189 ? 5.341 71.947 42.834 1.00 17.95 189 SER A C 1
ATOM 1463 O O . SER A 1 189 ? 6.146 72.477 42.073 1.00 18.76 189 SER A O 1
ATOM 1466 N N . LYS A 1 190 ? 4.030 72.016 42.650 1.00 22.31 190 LYS A N 1
ATOM 1467 C CA . LYS A 1 190 ? 3.483 72.701 41.487 1.00 16.31 190 LYS A CA 1
ATOM 1468 C C . LYS A 1 190 ? 3.932 74.160 41.451 1.00 15.09 190 LYS A C 1
ATOM 1469 O O . LYS A 1 190 ? 4.374 74.649 40.419 1.00 19.12 190 LYS A O 1
ATOM 1475 N N . GLU A 1 191 ? 3.829 74.858 42.578 1.00 15.63 191 GLU A N 1
ATOM 1476 C CA . GLU A 1 191 ? 4.143 76.295 42.570 1.00 17.34 191 GLU A CA 1
ATOM 1477 C C . GLU A 1 191 ? 5.639 76.532 42.565 1.00 18.53 191 GLU A C 1
ATOM 1478 O O . GLU A 1 191 ? 6.121 77.500 41.980 1.00 16.97 191 GLU A O 1
ATOM 1484 N N . TYR A 1 192 ? 6.368 75.633 43.214 1.00 19.24 192 TYR A N 1
ATOM 1485 C CA . TYR A 1 192 ? 7.820 75.692 43.235 1.00 17.42 192 TYR A CA 1
ATOM 1486 C C . TYR A 1 192 ? 8.362 75.521 41.818 1.00 20.19 192 TYR A C 1
ATOM 1487 O O . TYR A 1 192 ? 9.203 76.311 41.348 1.00 16.94 192 TYR A O 1
ATOM 1496 N N . ALA A 1 193 ? 7.859 74.495 41.133 1.00 17.56 193 ALA A N 1
ATOM 1497 C CA . ALA A 1 193 ? 8.214 74.260 39.743 1.00 21.72 193 ALA A CA 1
ATOM 1498 C C . ALA A 1 193 ? 7.780 75.432 38.859 1.00 19.05 193 ALA A C 1
ATOM 1499 O O . ALA A 1 193 ? 8.498 75.826 37.929 1.00 17.99 193 ALA A O 1
ATOM 1501 N N . ARG A 1 194 ? 6.613 75.995 39.149 1.00 17.05 194 ARG A N 1
ATOM 1502 C CA . ARG A 1 194 ? 6.099 77.098 38.335 1.00 15.10 194 ARG A CA 1
ATOM 1503 C C . ARG A 1 194 ? 7.078 78.276 38.318 1.00 17.41 194 ARG A C 1
ATOM 1504 O O . ARG A 1 194 ? 7.307 78.880 37.271 1.00 18.60 194 ARG A O 1
ATOM 1512 N N . GLY A 1 195 ? 7.666 78.582 39.470 1.00 21.85 195 GLY A N 1
ATOM 1513 C CA . GLY A 1 195 ? 8.617 79.678 39.573 1.00 20.44 195 GLY A CA 1
ATOM 1514 C C . GLY A 1 195 ? 9.793 79.514 38.634 1.00 21.83 195 GLY A C 1
ATOM 1515 O O . GLY A 1 195 ? 10.104 80.407 37.832 1.00 21.29 195 GLY A O 1
ATOM 1516 N N . PHE A 1 196 ? 10.453 78.364 38.732 1.00 17.37 196 PHE A N 1
ATOM 1517 C CA . PHE A 1 196 ? 11.573 78.056 37.860 1.00 16.03 196 PHE A CA 1
ATOM 1518 C C . PHE A 1 196 ? 11.191 77.985 36.387 1.00 19.55 196 PHE A C 1
ATOM 1519 O O . PHE A 1 196 ? 11.930 78.459 35.529 1.00 15.74 196 PHE A O 1
ATOM 1527 N N . ALA A 1 197 ? 10.051 77.372 36.089 1.00 17.39 197 ALA A N 1
ATOM 1528 C CA . ALA A 1 197 ? 9.578 77.305 34.704 1.00 17.13 197 ALA A CA 1
ATOM 1529 C C . ALA A 1 197 ? 9.293 78.686 34.100 1.00 19.66 197 ALA A C 1
ATOM 1530 O O . ALA A 1 197 ? 9.599 78.931 32.929 1.00 19.86 197 ALA A O 1
ATOM 1532 N N . LYS A 1 198 ? 8.673 79.572 34.871 1.00 17.56 198 LYS A N 1
ATOM 1533 C CA . LYS A 1 198 ? 8.396 80.917 34.357 1.00 20.10 198 LYS A CA 1
ATOM 1534 C C . LYS A 1 198 ? 9.699 81.664 34.061 1.00 20.94 198 LYS A C 1
ATOM 1535 O O . LYS A 1 198 ? 9.808 82.377 33.066 1.00 19.60 198 LYS A O 1
ATOM 1541 N N . THR A 1 199 ? 10.691 81.484 34.924 1.00 19.22 199 THR A N 1
ATOM 1542 C CA . THR A 1 199 ? 11.998 82.070 34.670 1.00 21.58 199 THR A CA 1
ATOM 1543 C C . THR A 1 199 ? 12.598 81.525 33.376 1.00 22.43 199 THR A C 1
ATOM 1544 O O . THR A 1 199 ? 13.101 82.290 32.563 1.00 19.58 199 THR A O 1
ATOM 1548 N N . GLY A 1 200 ? 12.548 80.205 33.200 1.00 16.89 200 GLY A N 1
ATOM 1549 C CA . GLY A 1 200 ? 13.087 79.579 32.009 1.00 17.30 200 GLY A CA 1
ATOM 1550 C C . GLY A 1 200 ? 12.403 80.107 30.754 1.00 21.95 200 GLY A C 1
ATOM 1551 O O . GLY A 1 200 ? 13.064 80.404 29.759 1.00 17.81 200 GLY A O 1
ATOM 1552 N N . LYS A 1 201 ? 11.078 80.236 30.820 1.00 19.26 201 LYS A N 1
ATOM 1553 C CA . LYS A 1 201 ? 10.273 80.708 29.701 1.00 21.56 201 LYS A CA 1
ATOM 1554 C C . LYS A 1 201 ? 10.586 82.167 29.357 1.00 22.81 201 LYS A C 1
ATOM 1555 O O . LYS A 1 201 ? 10.726 82.515 28.192 1.00 23.09 201 LYS A O 1
ATOM 1561 N N . SER A 1 202 ? 10.685 83.011 30.374 1.00 22.29 202 SER A N 1
ATOM 1562 C CA . SER A 1 202 ? 11.117 84.391 30.173 1.00 25.20 202 SER A CA 1
ATOM 1563 C C . SER A 1 202 ? 12.490 84.432 29.498 1.00 22.96 202 SER A C 1
ATOM 1564 O O . SER A 1 202 ? 12.720 85.234 28.595 1.00 22.01 202 SER A O 1
ATOM 1567 N N . ILE A 1 203 ? 13.391 83.556 29.935 1.00 18.27 203 ILE A N 1
ATOM 1568 C CA . ILE A 1 203 ? 14.728 83.466 29.354 1.00 16.29 203 ILE A CA 1
ATOM 1569 C C . ILE A 1 203 ? 14.698 83.005 27.890 1.00 21.04 203 ILE A C 1
ATOM 1570 O O . ILE A 1 203 ? 15.521 83.446 27.080 1.00 21.38 203 ILE A O 1
ATOM 1575 N N . TYR A 1 204 ? 13.750 82.140 27.534 1.00 17.95 204 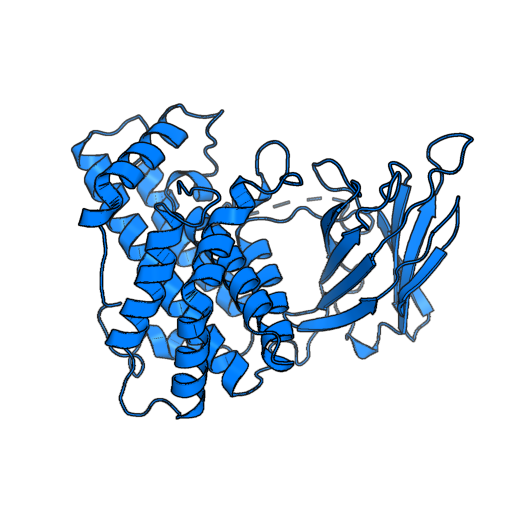TYR A N 1
ATOM 1576 C CA . TYR A 1 204 ? 13.580 81.800 26.121 1.00 21.90 204 TYR A CA 1
ATOM 1577 C C . TYR A 1 204 ? 13.420 83.060 25.273 1.00 24.05 204 TYR A C 1
ATOM 1578 O O . TYR A 1 204 ? 14.150 83.274 24.308 1.00 21.14 204 TYR A O 1
ATOM 1587 N N . TYR A 1 205 ? 12.459 83.899 25.647 1.00 24.24 205 TYR A N 1
ATOM 1588 C CA . TYR A 1 205 ? 12.119 85.065 24.844 1.00 24.36 205 TYR A CA 1
ATOM 1589 C C . TYR A 1 205 ? 13.163 86.164 24.917 1.00 21.61 205 TYR A C 1
ATOM 1590 O O . TYR A 1 205 ? 13.344 86.915 23.959 1.00 24.93 205 TYR A O 1
ATOM 1599 N N . SER A 1 206 ? 13.866 86.242 26.039 1.00 22.29 206 SER A N 1
ATOM 1600 C CA . SER A 1 206 ? 14.835 87.311 26.237 1.00 25.11 206 SER A CA 1
ATOM 1601 C C . SER A 1 206 ? 16.251 86.970 25.760 1.00 24.45 206 SER A C 1
ATOM 1602 O O . SER A 1 206 ? 17.002 87.867 25.381 1.00 23.93 206 SER A O 1
ATOM 1605 N N . HIS A 1 207 ? 16.611 85.687 25.767 1.00 22.77 207 HIS A N 1
ATOM 1606 C CA . HIS A 1 207 ? 18.006 85.285 25.536 1.00 22.71 207 HIS A CA 1
ATOM 1607 C C . HIS A 1 207 ? 18.235 83.999 24.737 1.00 22.87 207 HIS A C 1
ATOM 1608 O O . HIS A 1 207 ? 19.212 83.905 24.006 1.00 23.89 207 HIS A O 1
ATOM 1615 N N . ALA A 1 208 ? 17.358 83.007 24.885 1.00 21.23 208 ALA A N 1
ATOM 1616 C CA . ALA A 1 208 ? 17.674 81.663 24.404 1.00 20.67 208 ALA A CA 1
ATOM 1617 C C . ALA A 1 208 ? 17.116 81.259 23.028 1.00 21.17 208 ALA A C 1
ATOM 1618 O O . ALA A 1 208 ? 17.553 80.260 22.462 1.00 23.64 208 ALA A O 1
ATOM 1620 N N . SER A 1 209 ? 16.143 82.003 22.507 1.00 20.61 209 SER A N 1
ATOM 1621 C CA . SER A 1 209 ? 15.565 81.681 21.197 1.00 24.34 209 SER A CA 1
ATOM 1622 C C . SER A 1 209 ? 16.573 81.920 20.072 1.00 24.74 209 SER A C 1
ATOM 1623 O O . SER A 1 209 ? 17.673 82.426 20.311 1.00 26.22 209 SER A O 1
ATOM 1626 N N . MET A 1 210 ? 16.181 81.573 18.847 1.00 24.47 210 MET A N 1
ATOM 1627 C CA . MET A 1 210 ? 17.063 81.712 17.678 1.00 28.82 210 MET A CA 1
ATOM 1628 C C . MET A 1 210 ? 17.292 83.171 17.284 1.00 34.15 210 MET A C 1
ATOM 1629 O O . MET A 1 210 ? 18.140 83.473 16.441 1.00 35.83 210 MET A O 1
ATOM 1634 N N . SER A 1 211 ? 16.542 84.080 17.897 1.00 36.72 211 SER A N 1
ATOM 1635 C CA . SER A 1 211 ? 16.700 85.503 17.603 1.00 37.88 211 SER A CA 1
ATOM 1636 C C . SER A 1 211 ? 17.968 86.068 18.227 1.00 35.00 211 SER A C 1
ATOM 1637 O O . SER A 1 211 ? 18.439 87.146 17.842 1.00 33.89 211 SER A O 1
ATOM 1640 N N . HIS A 1 212 ? 18.524 85.345 19.192 1.00 28.72 212 HIS A N 1
ATOM 1641 C CA . HIS A 1 212 ? 19.559 85.921 20.037 1.00 28.71 212 HIS A CA 1
ATOM 1642 C C . HIS A 1 212 ? 20.977 85.477 19.721 1.00 27.39 212 HIS A C 1
ATOM 1643 O O . HIS A 1 212 ? 21.206 84.578 18.900 1.00 29.52 212 HIS A O 1
ATOM 1650 N N . SER A 1 213 ? 21.921 86.110 20.408 1.00 25.79 213 SER A N 1
ATOM 1651 C CA . SER A 1 213 ? 23.339 85.975 20.107 1.00 26.32 213 SER A CA 1
ATOM 1652 C C . SER A 1 213 ? 23.989 84.865 20.911 1.00 28.59 213 SER A C 1
ATOM 1653 O O . SER A 1 213 ? 23.376 84.296 21.814 1.00 24.13 213 SER A O 1
ATOM 1656 N N . TRP A 1 214 ? 25.253 84.593 20.596 1.00 28.68 214 TRP A N 1
ATOM 1657 C CA . TRP A 1 214 ? 26.047 83.632 21.356 1.00 30.37 214 TRP A CA 1
ATOM 1658 C C . TRP A 1 214 ? 26.170 84.074 22.813 1.00 28.42 214 TRP A C 1
ATOM 1659 O O . TRP A 1 214 ? 26.027 83.261 23.730 1.00 25.92 214 TRP A O 1
ATOM 1661 N N . ASP A 1 215 ? 26.447 85.359 23.024 1.00 26.79 215 ASP A N 1
ATOM 1662 C CA . ASP A 1 215 ? 26.505 85.911 24.373 1.00 25.73 215 ASP A CA 1
ATOM 1663 C C . ASP A 1 215 ? 25.212 85.677 25.123 1.00 22.83 215 ASP A C 1
ATOM 1664 O O . ASP A 1 215 ? 25.236 85.344 26.300 1.00 21.20 215 ASP A O 1
ATOM 1669 N N . ASP A 1 216 ? 24.086 85.877 24.439 1.00 26.05 216 ASP A N 1
ATOM 1670 C CA . ASP A 1 216 ? 22.760 85.678 25.030 1.00 22.91 216 ASP A CA 1
ATOM 1671 C C . ASP A 1 216 ? 22.543 84.229 25.451 1.00 21.00 216 ASP A C 1
ATOM 1672 O O . ASP A 1 216 ? 21.977 83.955 26.499 1.00 23.73 216 ASP A O 1
ATOM 1677 N N . TRP A 1 217 ? 22.979 83.307 24.606 1.00 24.10 217 TRP A N 1
ATOM 1678 C CA . TRP A 1 217 ? 22.866 81.880 24.887 1.00 22.00 217 TRP A CA 1
ATOM 1679 C C . TRP A 1 217 ? 23.727 81.502 26.080 1.00 21.52 217 TRP A C 1
ATOM 1680 O O . TRP A 1 217 ? 23.325 80.687 26.903 1.00 24.08 217 TRP A O 1
ATOM 1691 N N . ASP A 1 218 ? 24.904 82.115 26.176 1.00 20.43 218 ASP A N 1
ATOM 1692 C CA . ASP A 1 218 ? 25.795 81.917 27.312 1.00 24.00 218 ASP A CA 1
ATOM 1693 C C . ASP A 1 218 ? 25.115 82.313 28.627 1.00 23.79 218 ASP A C 1
ATOM 1694 O O . ASP A 1 218 ? 25.129 81.553 29.596 1.00 24.70 218 ASP A O 1
ATOM 1699 N N . TYR A 1 219 ? 24.509 83.499 28.659 1.00 21.12 219 TYR A N 1
ATOM 1700 C CA . TYR A 1 219 ? 23.757 83.933 29.841 1.00 22.19 219 TYR A CA 1
ATOM 1701 C C . TYR A 1 219 ? 22.544 83.030 30.120 1.00 21.33 219 TYR A C 1
ATOM 1702 O O . TYR A 1 219 ? 22.256 82.676 31.273 1.00 19.24 219 TYR A O 1
ATOM 1711 N N . ALA A 1 220 ? 21.831 82.663 29.063 1.00 18.88 220 ALA A N 1
ATOM 1712 C CA . ALA A 1 220 ? 20.670 81.790 29.197 1.00 16.99 220 ALA A CA 1
ATOM 1713 C C . ALA A 1 220 ? 21.033 80.465 29.863 1.00 20.84 220 ALA A C 1
ATOM 1714 O O . ALA A 1 220 ? 20.343 79.998 30.770 1.00 19.53 220 ALA A O 1
ATOM 1716 N N . ALA A 1 221 ? 22.110 79.851 29.388 1.00 23.71 221 ALA A N 1
ATOM 1717 C CA . ALA A 1 221 ? 22.558 78.577 29.923 1.00 22.45 221 ALA A CA 1
ATOM 1718 C C . ALA A 1 221 ? 23.046 78.732 31.361 1.00 23.97 221 ALA A C 1
ATOM 1719 O O . ALA A 1 221 ? 22.807 77.866 32.199 1.00 21.73 221 ALA A O 1
ATOM 1721 N N . LYS A 1 222 ? 23.732 79.838 31.642 1.00 18.14 222 LYS A N 1
ATOM 1722 C CA . LYS A 1 222 ? 24.252 80.073 32.982 1.00 18.53 222 LYS A CA 1
ATOM 1723 C C . LYS A 1 222 ? 23.123 80.108 33.994 1.00 21.34 222 LYS A C 1
ATOM 1724 O O . LYS A 1 222 ? 23.150 79.399 35.009 1.00 23.39 222 LYS A O 1
ATOM 1730 N N . VAL A 1 223 ? 22.116 80.926 33.703 1.00 17.75 223 VAL A N 1
ATOM 1731 C CA . VAL A 1 223 ? 21.019 81.145 34.628 1.00 17.11 223 VAL A CA 1
ATOM 1732 C C . VAL A 1 223 ? 20.137 79.898 34.768 1.00 18.26 223 VAL A C 1
ATOM 1733 O O . VAL A 1 223 ? 19.792 79.488 35.890 1.00 16.43 223 VAL A O 1
ATOM 1737 N N . THR A 1 224 ? 19.771 79.298 33.638 1.00 17.96 224 THR A N 1
ATOM 1738 C CA . THR A 1 224 ? 18.883 78.136 33.677 1.00 20.10 224 THR A CA 1
ATOM 1739 C C . THR A 1 224 ? 19.581 76.878 34.221 1.00 19.32 224 THR A C 1
ATOM 1740 O O . THR A 1 224 ? 18.958 76.083 34.924 1.00 17.26 224 THR A O 1
ATOM 1744 N N . LEU A 1 225 ? 20.869 76.709 33.940 1.00 18.12 225 LEU A N 1
ATOM 1745 C CA . LEU A 1 225 ? 21.590 75.588 34.552 1.00 17.90 225 LEU A CA 1
ATOM 1746 C C . LEU A 1 225 ? 21.802 75.794 36.056 1.00 20.09 225 LEU A C 1
ATOM 1747 O O . LEU A 1 225 ? 21.718 74.832 36.823 1.00 18.26 225 LEU A O 1
ATOM 1752 N N . ALA A 1 226 ? 22.057 77.036 36.480 1.00 18.65 226 ALA A N 1
ATOM 1753 C CA . ALA A 1 226 ? 22.158 77.341 37.911 1.00 19.56 226 ALA A CA 1
ATOM 1754 C C . ALA A 1 226 ? 20.815 77.056 38.583 1.00 20.75 226 ALA A C 1
ATOM 1755 O O . ALA A 1 226 ? 20.739 76.424 39.641 1.00 18.82 226 ALA A O 1
ATOM 1757 N N . ASN A 1 227 ? 19.746 77.529 37.959 1.00 18.84 227 ASN A N 1
ATOM 1758 C CA . ASN A 1 227 ? 18.412 77.324 38.511 1.00 18.20 227 ASN A CA 1
ATOM 1759 C C . ASN A 1 227 ? 18.034 75.845 38.562 1.00 17.94 227 ASN A C 1
ATOM 1760 O O . ASN A 1 227 ? 17.446 75.384 39.542 1.00 15.29 227 ASN A O 1
ATOM 1765 N N . SER A 1 228 ? 18.377 75.110 37.509 1.00 16.42 228 SER A N 1
ATOM 1766 C CA . SER A 1 228 ? 18.150 73.667 37.489 1.00 17.68 228 SER A CA 1
ATOM 1767 C C . SER A 1 228 ? 18.850 72.980 38.666 1.00 17.61 228 SER A C 1
ATOM 1768 O O . SER A 1 228 ? 18.263 72.157 39.361 1.00 14.97 228 SER A O 1
ATOM 1771 N N . GLN A 1 229 ? 20.112 73.328 38.895 1.00 16.38 229 GLN A N 1
ATOM 1772 C CA . GLN A 1 229 ? 20.852 72.755 40.023 1.00 18.04 229 GLN A CA 1
ATOM 1773 C C . GLN A 1 229 ? 20.300 73.127 41.414 1.00 16.57 229 GLN A C 1
ATOM 1774 O O . GLN A 1 229 ? 20.103 72.272 42.279 1.00 17.06 229 GLN A O 1
ATOM 1780 N N . LYS A 1 230 ? 20.091 74.418 41.640 1.00 17.67 230 LYS A N 1
ATOM 1781 C CA . LYS A 1 230 ? 19.517 74.875 42.893 1.00 14.89 230 LYS A CA 1
ATOM 1782 C C . LYS A 1 230 ? 18.128 74.263 43.104 1.00 17.76 230 LYS A C 1
ATOM 1783 O O . LYS A 1 230 ? 17.791 73.814 44.194 1.00 15.35 230 LYS A O 1
ATOM 1789 N N . GLY A 1 231 ? 17.315 74.252 42.056 1.00 17.46 231 GLY A N 1
ATOM 1790 C CA . GLY A 1 231 ? 15.976 73.707 42.170 1.00 16.30 231 GLY A CA 1
ATOM 1791 C C . GLY A 1 231 ? 16.000 72.227 42.507 1.00 15.36 231 GLY A C 1
ATOM 1792 O O . GLY A 1 231 ? 15.189 71.732 43.293 1.00 15.07 231 GLY A O 1
ATOM 1793 N N . THR A 1 232 ? 16.970 71.528 41.940 1.00 15.44 232 THR A N 1
ATOM 1794 C CA . THR A 1 232 ? 17.128 70.093 42.180 1.00 15.86 232 THR A CA 1
ATOM 1795 C C . THR A 1 232 ? 17.591 69.851 43.617 1.00 18.84 232 THR A C 1
ATOM 1796 O O . THR A 1 232 ? 17.080 68.971 44.306 1.00 13.84 232 THR A O 1
ATOM 1800 N N . ALA A 1 233 ? 18.549 70.650 44.076 1.00 15.94 233 ALA A N 1
ATOM 1801 C CA . ALA A 1 233 ? 18.981 70.567 45.460 1.00 15.19 233 ALA A CA 1
ATOM 1802 C C . ALA A 1 233 ? 17.803 70.719 46.418 1.00 17.78 233 ALA A C 1
ATOM 1803 O O . ALA A 1 233 ? 17.725 70.012 47.424 1.00 18.06 233 ALA A O 1
ATOM 1805 N N . GLY A 1 234 ? 16.890 71.640 46.096 1.00 17.68 234 GLY A N 1
ATOM 1806 C CA . GLY A 1 234 ? 15.706 71.882 46.917 1.00 16.75 234 GLY A CA 1
ATOM 1807 C C . GLY A 1 234 ? 14.742 70.700 46.958 1.00 15.61 234 GLY A C 1
ATOM 1808 O O . GLY A 1 234 ? 14.215 70.356 48.013 1.00 14.04 234 GLY A O 1
ATOM 1809 N N . TYR A 1 235 ? 14.511 70.076 45.811 1.00 15.22 235 TYR A N 1
ATOM 1810 C CA . TYR A 1 235 ? 13.661 68.884 45.746 1.00 13.95 235 TYR A CA 1
ATOM 1811 C C . TYR A 1 235 ? 14.294 67.737 46.533 1.00 17.35 235 TYR A C 1
ATOM 1812 O O . TYR A 1 235 ? 13.612 66.991 47.228 1.00 13.21 235 TYR A O 1
ATOM 1821 N N . ILE A 1 236 ? 15.605 67.592 46.411 1.00 13.12 236 ILE A N 1
ATOM 1822 C CA . ILE A 1 236 ? 16.303 66.550 47.157 1.00 17.04 236 ILE A CA 1
ATOM 1823 C C . ILE A 1 236 ? 16.202 66.768 48.668 1.00 15.81 236 ILE A C 1
ATOM 1824 O O . ILE A 1 236 ? 16.064 65.822 49.436 1.00 17.27 236 ILE A O 1
ATOM 1829 N N . TYR A 1 237 ? 16.308 68.019 49.085 1.00 13.94 237 TYR A N 1
ATOM 1830 C CA . TYR A 1 237 ? 16.170 68.378 50.493 1.00 17.17 237 TYR A CA 1
ATOM 1831 C C . TYR A 1 237 ? 14.776 68.005 50.987 1.00 16.28 237 TYR A C 1
ATOM 1832 O O . TYR A 1 237 ? 14.614 67.416 52.061 1.00 15.03 237 TYR A O 1
ATOM 1841 N N . ARG A 1 238 ? 13.765 68.378 50.211 1.00 18.57 238 ARG A N 1
ATOM 1842 C CA . ARG A 1 238 ? 12.381 68.074 50.558 1.00 15.09 238 ARG A CA 1
ATOM 1843 C C . ARG A 1 238 ? 12.207 66.558 50.673 1.00 15.78 238 ARG A C 1
ATOM 1844 O O . ARG A 1 238 ? 11.604 66.060 51.623 1.00 17.72 238 ARG A O 1
ATOM 1852 N N . PHE A 1 239 ? 12.761 65.834 49.710 1.00 15.93 239 PHE A N 1
ATOM 1853 C CA . PHE A 1 239 ? 12.724 64.369 49.710 1.00 16.81 239 PHE A CA 1
ATOM 1854 C C . PHE A 1 239 ? 13.348 63.760 50.967 1.00 16.46 239 PHE A C 1
ATOM 1855 O O . PHE A 1 239 ? 12.767 62.874 51.587 1.00 19.59 239 PHE A O 1
ATOM 1863 N N . LEU A 1 240 ? 14.528 64.237 51.346 1.00 15.17 240 LEU A N 1
ATOM 1864 C CA . LEU A 1 240 ? 15.224 63.649 52.498 1.00 16.26 240 LEU A CA 1
ATOM 1865 C C . LEU A 1 240 ? 14.430 63.905 53.767 1.00 16.85 240 LEU A C 1
ATOM 1866 O O . LEU A 1 240 ? 14.257 63.025 54.610 1.00 16.44 240 LEU A O 1
ATOM 1871 N N . HIS A 1 241 ? 13.913 65.116 53.895 1.00 18.10 241 HIS A N 1
ATOM 1872 C CA . HIS A 1 241 ? 13.006 65.380 54.998 1.00 20.07 241 HIS A CA 1
ATOM 1873 C C . HIS A 1 241 ? 11.749 64.495 54.976 1.00 20.73 241 HIS A C 1
ATOM 1874 O O . HIS A 1 241 ? 11.374 63.903 55.997 1.00 21.29 241 HIS A O 1
ATOM 1881 N N . ASP A 1 242 ? 11.108 64.389 53.820 1.00 19.64 242 ASP A N 1
ATOM 1882 C CA . ASP A 1 242 ? 9.891 63.587 53.712 1.00 17.46 242 ASP A CA 1
ATOM 1883 C C . ASP A 1 242 ? 10.124 62.117 54.063 1.00 20.58 242 ASP A C 1
ATOM 1884 O O . ASP A 1 242 ? 9.332 61.518 54.797 1.00 18.50 242 ASP A O 1
ATOM 1889 N N . VAL A 1 243 ? 11.222 61.536 53.584 1.00 14.90 243 VAL A N 1
ATOM 1890 C CA . VAL A 1 243 ? 11.451 60.113 53.830 1.00 15.33 243 VAL A CA 1
ATOM 1891 C C . VAL A 1 243 ? 12.005 59.839 55.232 1.00 22.18 243 VAL A C 1
ATOM 1892 O O . VAL A 1 243 ? 11.850 58.737 55.761 1.00 21.15 243 VAL A O 1
ATOM 1896 N N . SER A 1 244 ? 12.643 60.846 55.829 1.00 23.08 244 SER A N 1
ATOM 1897 C CA . SER A 1 244 ? 13.211 60.711 57.172 1.00 19.29 244 SER A CA 1
ATOM 1898 C C . SER A 1 244 ? 12.128 60.709 58.238 1.00 22.41 244 SER A C 1
ATOM 1899 O O . SER A 1 244 ? 12.310 60.139 59.311 1.00 26.88 244 SER A O 1
ATOM 1902 N N . GLU A 1 245 ? 11.015 61.369 57.945 1.00 31.68 245 GLU A N 1
ATOM 1903 C CA . GLU A 1 245 ? 9.965 61.562 58.931 1.00 36.87 245 GLU A CA 1
ATOM 1904 C C . GLU A 1 245 ? 8.708 60.789 58.570 1.00 33.71 245 GLU A C 1
ATOM 1905 O O . GLU A 1 245 ? 7.746 60.745 59.337 1.00 35.26 245 GLU A O 1
ATOM 1911 N N . GLY A 1 246 ? 8.733 60.168 57.403 1.00 30.24 246 GLY A N 1
ATOM 1912 C CA . GLY A 1 246 ? 7.579 59.451 56.899 1.00 40.71 246 GLY A CA 1
ATOM 1913 C C . GLY A 1 246 ? 6.427 60.400 56.647 1.00 46.10 246 GLY A C 1
ATOM 1914 O O . GLY A 1 246 ? 5.267 60.046 56.855 1.00 44.80 246 GLY A O 1
ATOM 1915 N N . ASN A 1 247 ? 6.755 61.611 56.203 1.00 49.46 247 ASN A N 1
ATOM 1916 C CA . ASN A 1 247 ? 5.744 62.620 55.898 1.00 53.39 247 ASN A CA 1
ATOM 1917 C C . ASN A 1 247 ? 4.758 62.163 54.829 1.00 53.02 247 ASN A C 1
ATOM 1918 O O . ASN A 1 247 ? 5.144 61.844 53.702 1.00 55.13 247 ASN A O 1
ATOM 1923 N N . ASP A 1 248 ? 3.480 62.143 55.189 1.00 47.74 248 ASP A N 1
ATOM 1924 C CA . ASP A 1 248 ? 2.431 61.794 54.247 1.00 46.27 248 ASP A CA 1
ATOM 1925 C C . ASP A 1 248 ? 1.713 63.070 53.802 1.00 43.59 248 ASP A C 1
ATOM 1926 O O . ASP A 1 248 ? 1.063 63.729 54.615 1.00 41.98 248 ASP A O 1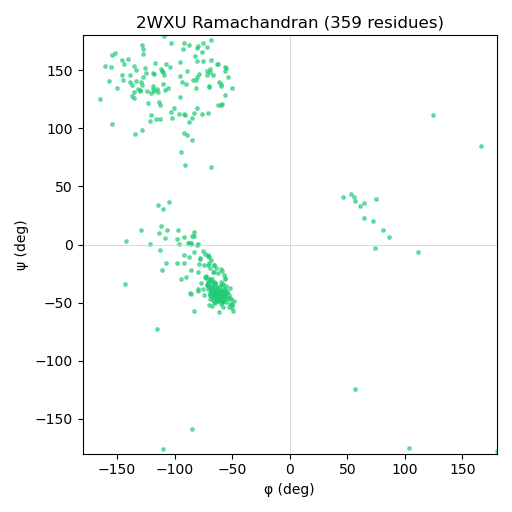
ATOM 1931 N N . PRO A 1 249 ? 1.837 63.425 52.510 1.00 40.21 249 PRO A N 1
ATOM 1932 C CA . PRO A 1 249 ? 1.220 64.648 51.982 1.00 41.37 249 PRO A CA 1
ATOM 1933 C C . PRO A 1 249 ? -0.228 64.415 51.553 1.00 42.34 249 PRO A C 1
ATOM 1934 O O . PRO A 1 249 ? -0.880 65.345 51.073 1.00 43.79 249 PRO A O 1
ATOM 1938 N N . SER A 1 250 ? -0.717 63.187 51.716 1.00 43.10 250 SER A N 1
ATOM 1939 C CA . SER A 1 250 ? -2.060 62.816 51.268 1.00 46.93 250 SER A CA 1
ATOM 1940 C C . SER A 1 250 ? -3.128 62.998 52.347 1.00 53.74 250 SER A C 1
ATOM 1941 O O . SER A 1 250 ? -4.325 62.868 52.078 1.00 50.32 250 SER A O 1
ATOM 1944 N N . VAL A 1 251 ? -2.692 63.284 53.569 1.00 59.03 251 VAL A N 1
ATOM 1945 C CA . VAL A 1 251 ? -3.608 63.383 54.701 1.00 65.79 251 VAL A CA 1
ATOM 1946 C C . VAL A 1 251 ? -4.235 64.774 54.819 1.00 71.00 251 VAL A C 1
ATOM 1947 O O . VAL A 1 251 ? -3.550 65.737 55.169 1.00 71.83 251 VAL A O 1
ATOM 1949 N N . GLY A 1 252 ? -5.528 64.889 54.518 1.00 75.18 252 GLY A N 1
ATOM 1950 C CA . GLY A 1 252 ? -6.328 63.788 54.011 1.00 77.49 252 GLY A CA 1
ATOM 1951 C C . GLY A 1 252 ? -7.824 64.070 54.061 1.00 77.58 252 GLY A C 1
ATOM 1952 O O . GLY A 1 252 ? -8.458 63.668 55.040 1.00 83.61 252 GLY A O 1
ATOM 1953 N N . LYS A 1 253 ? -8.428 64.736 53.067 1.00 67.40 253 LYS A N 1
ATOM 1954 C CA . LYS A 1 253 ? -7.856 65.281 51.813 1.00 56.96 253 LYS A CA 1
ATOM 1955 C C . LYS A 1 253 ? -8.618 64.715 50.611 1.00 43.70 253 LYS A C 1
ATOM 1956 O O . LYS A 1 253 ? -8.546 63.524 50.327 1.00 41.06 253 LYS A O 1
ATOM 1962 N N . ASN A 1 254 ? -9.370 65.570 49.926 1.00 38.01 254 ASN A N 1
ATOM 1963 C CA . ASN A 1 254 ? -10.184 65.130 48.798 1.00 33.15 254 ASN A CA 1
ATOM 1964 C C . ASN A 1 254 ? -9.323 64.502 47.700 1.00 27.51 254 ASN A C 1
ATOM 1965 O O . ASN A 1 254 ? -8.274 65.022 47.365 1.00 26.64 254 ASN A O 1
ATOM 1970 N N . VAL A 1 255 ? -9.776 63.386 47.147 1.00 25.84 255 VAL A N 1
ATOM 1971 C CA . VAL A 1 255 ? -9.083 62.765 46.031 1.00 25.23 255 VAL A CA 1
ATOM 1972 C C . VAL A 1 255 ? -9.669 63.310 44.725 1.00 27.85 255 VAL A C 1
ATOM 1973 O O . VAL A 1 255 ? -10.696 62.832 44.254 1.00 28.66 255 VAL A O 1
ATOM 1977 N N . LYS A 1 256 ? -9.034 64.323 44.149 1.00 25.56 256 LYS A N 1
ATOM 1978 C CA . LYS A 1 256 ? -9.548 64.911 42.910 1.00 29.23 256 LYS A CA 1
ATOM 1979 C C . LYS A 1 256 ? -9.061 64.179 41.656 1.00 24.75 256 LYS A C 1
ATOM 1980 O O . LYS A 1 256 ? -9.694 64.251 40.595 1.00 21.39 256 LYS A O 1
ATOM 1986 N N . GLU A 1 257 ? -7.946 63.468 41.802 1.00 20.58 257 GLU A N 1
ATOM 1987 C CA . GLU A 1 257 ? -7.328 62.710 40.717 1.00 21.18 257 GLU A CA 1
ATOM 1988 C C . GLU A 1 257 ? -6.690 61.436 41.254 1.00 18.66 257 GLU A C 1
ATOM 1989 O O . GLU A 1 257 ? -6.206 61.403 42.385 1.00 19.57 257 GLU A O 1
ATOM 1995 N N . LEU A 1 258 ? -6.723 60.380 40.449 1.00 22.41 258 LEU A N 1
ATOM 1996 C CA . LEU A 1 258 ? -5.997 59.162 40.769 1.00 17.73 258 LEU A CA 1
ATOM 1997 C C . LEU A 1 258 ? -4.983 58.980 39.657 1.00 19.67 258 LEU A C 1
ATOM 1998 O O . LEU A 1 258 ? -5.229 59.361 38.514 1.00 18.33 258 LEU A O 1
ATOM 2003 N N . VAL A 1 259 ? -3.826 58.430 39.999 1.00 18.62 259 VAL A N 1
ATOM 2004 C CA . VAL A 1 259 ? -2.838 58.127 38.989 1.00 16.41 259 VAL A CA 1
ATOM 2005 C C . VAL A 1 259 ? -2.559 56.636 39.040 1.00 19.15 259 VAL A C 1
ATOM 2006 O O . VAL A 1 259 ? -2.314 56.087 40.115 1.00 22.27 259 VAL A O 1
ATOM 2010 N N . ALA A 1 260 ? -2.608 55.979 37.887 1.00 18.55 260 ALA A N 1
ATOM 2011 C CA . ALA A 1 260 ? -2.226 54.578 37.808 1.00 18.53 260 ALA A CA 1
ATOM 2012 C C . ALA A 1 260 ? -0.865 54.453 37.132 1.00 18.64 260 ALA A C 1
ATOM 2013 O O . ALA A 1 260 ? -0.590 55.097 36.117 1.00 16.02 260 ALA A O 1
ATOM 2015 N N . TYR A 1 261 ? -0.007 53.625 37.720 1.00 17.18 261 TYR A N 1
ATOM 2016 C CA . TYR A 1 261 ? 1.306 53.357 37.161 1.00 18.39 261 TYR A CA 1
ATOM 2017 C C . TYR A 1 261 ? 1.396 51.860 36.922 1.00 18.54 261 TYR A C 1
ATOM 2018 O O . TYR A 1 261 ? 1.526 51.087 37.864 1.00 18.36 261 TYR A O 1
ATOM 2027 N N . ILE A 1 262 ? 1.313 51.472 35.651 1.00 12.39 262 ILE A N 1
ATOM 2028 C CA . ILE A 1 262 ? 1.043 50.100 35.265 1.00 14.75 262 ILE A CA 1
ATOM 2029 C C . ILE A 1 262 ? 2.270 49.513 34.573 1.00 19.30 262 ILE A C 1
ATOM 2030 O O . ILE A 1 262 ? 2.774 50.073 33.594 1.00 18.41 262 ILE A O 1
ATOM 2035 N N . SER A 1 263 ? 2.770 48.412 35.124 1.00 16.45 263 SER A N 1
ATOM 2036 C CA . SER A 1 263 ? 3.860 47.671 34.521 1.00 16.97 263 SER A CA 1
ATOM 2037 C C . SER A 1 263 ? 3.322 46.458 33.793 1.00 16.21 263 SER A C 1
ATOM 2038 O O . SER A 1 263 ? 2.716 45.573 34.404 1.00 17.88 263 SER A O 1
ATOM 2041 N N . THR A 1 264 ? 3.538 46.431 32.483 1.00 15.90 264 THR A N 1
ATOM 2042 C CA . THR A 1 264 ? 3.152 45.301 31.664 1.00 11.36 264 THR A CA 1
ATOM 2043 C C . THR A 1 264 ? 4.299 44.301 31.601 1.00 16.70 264 THR A C 1
ATOM 2044 O O . THR A 1 264 ? 5.454 44.691 31.478 1.00 16.69 264 THR A O 1
ATOM 2048 N N . SER A 1 265 ? 3.973 43.018 31.701 1.00 15.77 265 SER A N 1
ATOM 2049 C CA . SER A 1 265 ? 4.969 41.953 31.645 1.00 18.24 265 SER A CA 1
ATOM 2050 C C . SER A 1 265 ? 5.790 42.037 30.364 1.00 18.98 265 SER A C 1
ATOM 2051 O O . SER A 1 265 ? 5.316 42.548 29.353 1.00 18.56 265 SER A O 1
ATOM 2054 N N . GLY A 1 266 ? 7.020 41.538 30.414 1.00 20.45 266 GLY A N 1
ATOM 2055 C CA . GLY A 1 266 ? 7.865 41.460 29.231 1.00 21.75 266 GLY A CA 1
ATOM 2056 C C . GLY A 1 266 ? 7.687 40.166 28.449 1.00 23.22 266 GLY A C 1
ATOM 2057 O O . GLY A 1 266 ? 8.350 39.944 27.434 1.00 24.90 266 GLY A O 1
ATOM 2058 N N . GLU A 1 267 ? 6.795 39.304 28.919 1.00 21.86 267 GLU A N 1
ATOM 2059 C CA . GLU A 1 267 ? 6.493 38.049 28.228 1.00 23.33 267 GLU A CA 1
ATOM 2060 C C . GLU A 1 267 ? 5.907 38.282 26.840 1.00 25.65 267 GLU A C 1
ATOM 2061 O O . GLU A 1 267 ? 5.298 39.319 26.584 1.00 23.11 267 GLU A O 1
ATOM 2067 N N . LYS A 1 268 ? 6.071 37.293 25.963 1.00 23.98 268 LYS A N 1
ATOM 2068 C CA . LYS A 1 268 ? 5.600 37.391 24.585 1.00 22.32 268 LYS A CA 1
ATOM 2069 C C . LYS A 1 268 ? 4.100 37.695 24.534 1.00 22.71 268 LYS A C 1
ATOM 2070 O O . LYS A 1 268 ? 3.301 37.027 25.189 1.00 22.53 268 LYS A O 1
ATOM 2076 N N . ASP A 1 269 ? 3.726 38.713 23.769 1.00 19.90 269 ASP A N 1
ATOM 2077 C CA . ASP A 1 269 ? 2.326 39.044 23.608 1.00 26.64 269 ASP A CA 1
ATOM 2078 C C . ASP A 1 269 ? 1.663 39.491 24.907 1.00 24.62 269 ASP A C 1
ATOM 2079 O O . ASP A 1 269 ? 0.443 39.394 25.030 1.00 18.99 269 ASP A O 1
ATOM 2084 N N . ALA A 1 270 ? 2.450 39.972 25.870 1.00 22.61 270 ALA A N 1
ATOM 2085 C CA . ALA A 1 270 ? 1.885 40.453 27.137 1.00 19.67 270 ALA A CA 1
ATOM 2086 C C . ALA A 1 270 ? 1.094 41.761 26.976 1.00 18.10 270 ALA A C 1
ATOM 2087 O O . ALA A 1 270 ? 0.157 42.027 27.729 1.00 18.35 270 ALA A O 1
ATOM 2089 N N . GLY A 1 271 ? 1.487 42.577 26.008 1.00 15.19 271 GLY A N 1
ATOM 2090 C CA . GLY A 1 271 ? 0.849 43.865 25.781 1.00 14.61 271 GLY A CA 1
ATOM 2091 C C . GLY A 1 271 ? -0.442 43.695 25.027 1.00 16.99 271 GLY A C 1
ATOM 2092 O O . GLY A 1 271 ? -0.741 42.606 24.560 1.00 18.95 271 GLY A O 1
ATOM 2093 N N . THR A 1 272 ? -1.230 44.754 24.910 1.00 17.71 272 THR A N 1
ATOM 2094 C CA . THR A 1 272 ? -2.495 44.627 24.213 1.00 16.94 272 THR A CA 1
ATOM 2095 C C . THR A 1 272 ? -2.807 45.888 23.419 1.00 19.62 272 THR A C 1
ATOM 2096 O O . THR A 1 272 ? -2.325 46.973 23.743 1.00 18.97 272 THR A O 1
ATOM 2100 N N . ASP A 1 273 ? -3.620 45.725 22.384 1.00 18.78 273 ASP A N 1
ATOM 2101 C CA . ASP A 1 273 ? -4.204 46.847 21.678 1.00 19.30 273 ASP A CA 1
ATOM 2102 C C . ASP A 1 273 ? -5.705 46.928 21.840 1.00 19.43 273 ASP A C 1
ATOM 2103 O O . ASP A 1 273 ? -6.355 47.717 21.154 1.00 19.66 273 ASP A O 1
ATOM 2108 N N . ASP A 1 274 ? -6.252 46.122 22.744 1.00 18.30 274 ASP A N 1
ATOM 2109 C CA . ASP A 1 274 ? -7.687 46.172 23.018 1.00 17.02 274 ASP A CA 1
ATOM 2110 C C . ASP A 1 274 ? -8.052 47.440 23.782 1.00 20.91 274 ASP A C 1
ATOM 2111 O O . ASP A 1 274 ? -7.180 48.170 24.240 1.00 21.77 274 ASP A O 1
ATOM 2116 N N . TYR A 1 275 ? -9.350 47.708 23.920 1.00 18.43 275 TYR A N 1
ATOM 2117 C CA . TYR A 1 275 ? -9.788 48.821 24.756 1.00 17.99 275 TYR A CA 1
ATOM 2118 C C . TYR A 1 275 ? -9.523 48.485 26.220 1.00 19.72 275 TYR A C 1
ATOM 2119 O O . TYR A 1 275 ? -9.789 47.372 26.656 1.00 20.14 275 TYR A O 1
ATOM 2128 N N . MET A 1 276 ? -9.001 49.445 26.975 1.00 14.33 276 MET A N 1
ATOM 2129 C CA . MET A 1 276 ? -8.655 49.216 28.373 1.00 16.33 276 MET A CA 1
ATOM 2130 C C . MET A 1 276 ? -9.224 50.296 29.268 1.00 15.35 276 MET A C 1
ATOM 2131 O O . MET A 1 276 ? -9.098 51.496 28.983 1.00 17.42 276 MET A O 1
ATOM 2136 N N . TYR A 1 277 ? -9.864 49.861 30.346 1.00 19.91 277 TYR A N 1
ATOM 2137 C CA . TYR A 1 277 ? -10.579 50.764 31.236 1.00 18.09 277 TYR A CA 1
ATOM 2138 C C . TYR A 1 277 ? -10.076 50.601 32.655 1.00 20.91 277 TYR A C 1
ATOM 2139 O O . TYR A 1 277 ? -9.666 49.513 33.052 1.00 21.23 277 TYR A O 1
ATOM 2148 N N . PHE A 1 278 ? -10.094 51.697 33.402 1.00 21.28 278 PHE A N 1
ATOM 2149 C CA . PHE A 1 278 ? -9.859 51.664 34.835 1.00 22.48 278 PHE A CA 1
ATOM 2150 C C . PHE A 1 278 ? -11.119 52.200 35.479 1.00 23.94 278 PHE A C 1
ATOM 2151 O O . PHE A 1 278 ? -11.706 53.180 35.004 1.00 22.53 278 PHE A O 1
ATOM 2159 N N . GLY A 1 279 ? -11.570 51.550 36.539 1.00 23.77 279 GLY A N 1
ATOM 2160 C CA . GLY A 1 279 ? -12.796 51.987 37.168 1.00 23.22 279 GLY A CA 1
ATOM 2161 C C . GLY A 1 279 ? -12.716 51.899 38.669 1.00 23.12 279 GLY A C 1
ATOM 2162 O O . GLY A 1 279 ? -11.897 51.154 39.223 1.00 18.57 279 GLY A O 1
ATOM 2163 N N . ILE A 1 280 ? -13.588 52.653 39.329 1.00 20.06 280 ILE A N 1
ATOM 2164 C CA . ILE A 1 280 ? -13.697 52.613 40.778 1.00 23.08 280 ILE A CA 1
ATOM 2165 C C . ILE A 1 280 ? -15.159 52.574 41.186 1.00 24.87 280 ILE A C 1
ATOM 2166 O O . ILE A 1 280 ? -16.033 53.032 40.448 1.00 26.34 280 ILE A O 1
ATOM 2171 N N . LYS A 1 281 ? -15.414 52.003 42.356 1.00 23.66 281 LYS A N 1
ATOM 2172 C CA . LYS A 1 281 ? -16.731 52.039 42.963 1.00 25.12 281 LYS A CA 1
ATOM 2173 C C . LYS A 1 281 ? -16.549 52.468 44.403 1.00 27.41 281 LYS A C 1
ATOM 2174 O O . LYS A 1 281 ? -15.659 51.978 45.093 1.00 25.85 281 LYS A O 1
ATOM 2178 N N . THR A 1 282 ? -17.370 53.411 44.847 1.00 30.01 282 THR A N 1
ATOM 2179 C CA . THR A 1 282 ? -17.256 53.939 46.198 1.00 30.86 282 THR A CA 1
ATOM 2180 C C . THR A 1 282 ? -18.158 53.176 47.163 1.00 31.54 282 THR A C 1
ATOM 2181 O O . THR A 1 282 ? -19.035 52.417 46.745 1.00 31.04 282 THR A O 1
ATOM 2185 N N . LYS A 1 283 ? -17.951 53.411 48.455 1.00 28.08 283 LYS A N 1
ATOM 2186 C CA . LYS A 1 283 ? -18.744 52.766 49.496 1.00 29.89 283 LYS A CA 1
ATOM 2187 C C . LYS A 1 283 ? -20.234 53.018 49.304 1.00 32.68 283 LYS A C 1
ATOM 2188 O O . LYS A 1 283 ? -21.059 52.188 49.689 1.00 34.29 283 LYS A O 1
ATOM 2194 N N . ASP A 1 284 ? -20.576 54.163 48.720 1.00 36.40 284 ASP A N 1
ATOM 2195 C CA . ASP A 1 284 ? -21.976 54.502 48.448 1.00 40.54 284 ASP A CA 1
ATOM 2196 C C . ASP A 1 284 ? -22.440 53.905 47.131 1.00 39.94 284 ASP A C 1
ATOM 2197 O O . ASP A 1 284 ? -23.533 54.202 46.655 1.00 42.51 284 ASP A O 1
ATOM 2202 N N . GLY A 1 285 ? -21.593 53.075 46.531 1.00 34.62 285 GLY A N 1
ATOM 2203 C CA . GLY A 1 285 ? -21.959 52.384 45.310 1.00 35.46 285 GLY A CA 1
ATOM 2204 C C . GLY A 1 285 ? -22.023 53.225 44.049 1.00 35.49 285 GLY A C 1
ATOM 2205 O O . GLY A 1 285 ? -22.661 52.827 43.080 1.00 34.74 285 GLY A O 1
ATOM 2206 N N . LYS A 1 286 ? -21.367 54.380 44.038 1.00 33.06 286 LYS A N 1
ATOM 2207 C CA . LYS A 1 286 ? -21.296 55.151 42.798 1.00 31.71 286 LYS A CA 1
ATOM 2208 C C . LYS A 1 286 ? -20.072 54.677 42.035 1.00 28.17 286 LYS A C 1
ATOM 2209 O O . LYS A 1 286 ? -19.093 54.251 42.642 1.00 29.62 286 LYS A O 1
ATOM 2212 N N . THR A 1 287 ? -20.126 54.736 40.709 1.00 27.21 287 THR A N 1
ATOM 2213 C CA . THR A 1 287 ? -19.034 54.223 39.902 1.00 26.44 287 THR A CA 1
ATOM 2214 C C . THR A 1 287 ? -18.525 55.285 38.940 1.00 26.25 287 THR A C 1
ATOM 2215 O O . THR A 1 287 ? -19.267 56.188 38.536 1.00 27.56 287 THR A O 1
ATOM 2219 N N . GLN A 1 288 ? -17.248 55.186 38.582 1.00 23.36 288 GLN A N 1
ATOM 2220 C CA . GLN A 1 288 ? -16.726 55.961 37.473 1.00 22.97 288 GLN A CA 1
ATOM 2221 C C . GLN A 1 288 ? -15.692 55.104 36.776 1.00 20.47 288 GLN A C 1
ATOM 2222 O O . GLN A 1 288 ? -14.946 54.379 37.433 1.00 20.82 288 GLN A O 1
ATOM 2228 N N . GLU A 1 289 ? -15.654 55.181 35.451 1.00 18.18 289 GLU A N 1
ATOM 2229 C CA . GLU A 1 289 ? -14.719 54.380 34.666 1.00 19.66 289 GLU A CA 1
ATOM 2230 C C . GLU A 1 289 ? -14.151 55.238 33.552 1.00 19.35 289 GLU A C 1
ATOM 2231 O O . GLU A 1 289 ? -14.868 56.027 32.943 1.00 19.55 289 GLU A O 1
ATOM 2237 N N . TRP A 1 290 ? -12.858 55.081 33.286 1.00 18.01 290 TRP A N 1
ATOM 2238 C CA . TRP A 1 290 ? -12.183 55.884 32.286 1.00 20.31 290 TRP A CA 1
ATOM 2239 C C . TRP A 1 290 ? -11.460 54.954 31.329 1.00 17.19 290 TRP A C 1
ATOM 2240 O O . TRP A 1 290 ? -10.922 53.916 31.731 1.00 17.24 290 TRP A O 1
ATOM 2251 N N . GLU A 1 291 ? -11.420 55.329 30.058 1.00 17.82 291 GLU A N 1
ATOM 2252 C CA . GLU A 1 291 ? -10.602 54.588 29.128 1.00 18.06 291 GLU A CA 1
ATOM 2253 C C . GLU A 1 291 ? -9.174 55.068 29.270 1.00 17.17 291 GLU A C 1
ATOM 2254 O O . GLU A 1 291 ? -8.927 56.277 29.347 1.00 17.42 291 GLU A O 1
ATOM 2260 N N . MET A 1 292 ? -8.235 54.128 29.325 1.00 17.47 292 MET A N 1
ATOM 2261 C CA . MET A 1 292 ? -6.822 54.468 29.438 1.00 16.39 292 MET A CA 1
ATOM 2262 C C . MET A 1 292 ? -6.213 54.597 28.053 1.00 18.89 292 MET A C 1
ATOM 2263 O O . MET A 1 292 ? -6.064 53.618 27.323 1.00 18.28 292 MET A O 1
ATOM 2268 N N . ASP A 1 293 ? -5.846 55.816 27.690 1.00 16.19 293 ASP A N 1
ATOM 226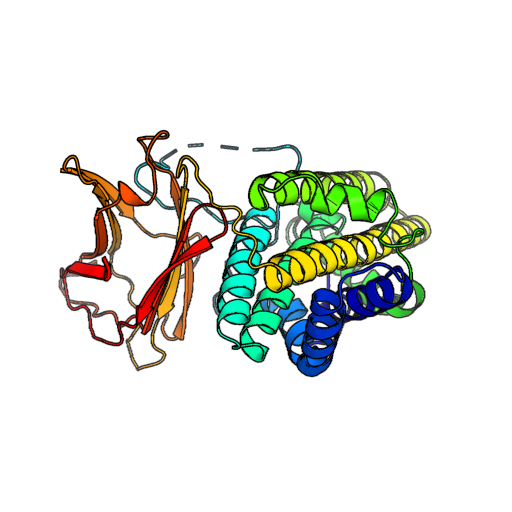9 C CA . ASP A 1 293 ? -5.427 56.053 26.332 1.00 22.33 293 ASP A CA 1
ATOM 2270 C C . ASP A 1 293 ? -4.498 57.245 26.312 1.00 21.04 293 ASP A C 1
ATOM 2271 O O . ASP A 1 293 ? -4.943 58.383 26.427 1.00 21.85 293 ASP A O 1
ATOM 2276 N N . ASN A 1 294 ? -3.205 56.984 26.190 1.00 21.09 294 ASN A N 1
ATOM 2277 C CA . ASN A 1 294 ? -2.232 58.062 26.195 1.00 25.88 294 ASN A CA 1
ATOM 2278 C C . ASN A 1 294 ? -1.886 58.471 24.781 1.00 33.23 294 ASN A C 1
ATOM 2279 O O . ASN A 1 294 ? -2.037 57.674 23.860 1.00 26.73 294 ASN A O 1
ATOM 2284 N N . PRO A 1 295 ? -1.403 59.711 24.606 1.00 40.30 295 PRO A N 1
ATOM 2285 C CA . PRO A 1 295 ? -0.945 60.134 23.282 1.00 41.68 295 PRO A CA 1
ATOM 2286 C C . PRO A 1 295 ? 0.305 59.349 22.958 1.00 29.96 295 PRO A C 1
ATOM 2287 O O . PRO A 1 295 ? 1.375 59.936 22.881 1.00 30.36 295 PRO A O 1
ATOM 2291 N N . GLY A 1 296 ? 0.161 58.039 22.778 1.00 26.64 296 GLY A N 1
ATOM 2292 C CA . GLY A 1 296 ? 1.287 57.130 22.676 1.00 19.38 296 GLY A CA 1
ATOM 2293 C C . GLY A 1 296 ? 0.830 55.692 22.483 1.00 31.73 296 GLY A C 1
ATOM 2294 O O . GLY A 1 296 ? -0.363 55.419 22.362 1.00 32.24 296 GLY A O 1
ATOM 2295 N N . ASN A 1 297 ? 1.781 54.761 22.429 1.00 33.90 297 ASN A N 1
ATOM 2296 C CA . ASN A 1 297 ? 1.464 53.359 22.188 1.00 31.36 297 ASN A CA 1
ATOM 2297 C C . ASN A 1 297 ? 1.212 52.653 23.507 1.00 29.73 297 ASN A C 1
ATOM 2298 O O . ASN A 1 297 ? 2.152 52.200 24.160 1.00 37.97 297 ASN A O 1
ATOM 2303 N N . ASP A 1 298 ? -0.054 52.565 23.907 1.00 28.80 298 ASP A N 1
ATOM 2304 C CA . ASP A 1 298 ? -0.394 52.079 25.238 1.00 20.69 298 ASP A CA 1
ATOM 2305 C C . ASP A 1 298 ? -0.167 50.567 25.378 1.00 15.46 298 ASP A C 1
ATOM 2306 O O . ASP A 1 298 ? -0.309 49.804 24.417 1.00 19.64 298 ASP A O 1
ATOM 2311 N N . PHE A 1 299 ? 0.163 50.148 26.595 1.00 16.89 299 PHE A N 1
ATOM 2312 C CA . PHE A 1 299 ? 0.149 48.738 26.967 1.00 17.92 299 PHE A CA 1
ATOM 2313 C C . PHE A 1 299 ? 1.021 47.852 26.094 1.00 18.09 299 PHE A C 1
ATOM 2314 O O . PHE A 1 299 ? 0.668 46.707 25.798 1.00 18.32 299 PHE A O 1
ATOM 2322 N N . MET A 1 300 ? 2.169 48.395 25.709 1.00 15.15 300 MET A N 1
ATOM 2323 C CA . MET A 1 300 ? 3.189 47.640 24.997 1.00 17.72 300 MET A CA 1
ATOM 2324 C C . MET A 1 300 ? 3.876 46.638 25.916 1.00 18.82 300 MET A C 1
ATOM 2325 O O . MET A 1 300 ? 4.064 46.895 27.111 1.00 17.67 300 MET A O 1
ATOM 2330 N N . THR A 1 301 ? 4.253 45.497 25.355 1.00 14.42 301 THR A N 1
ATOM 2331 C CA . THR A 1 301 ? 4.950 44.482 26.128 1.00 15.30 301 THR A CA 1
ATOM 2332 C C . THR A 1 301 ? 6.128 45.137 26.863 1.00 15.67 301 THR A C 1
ATOM 2333 O O . THR A 1 301 ? 6.826 45.960 26.287 1.00 17.88 301 THR A O 1
ATOM 2337 N N . GLY A 1 302 ? 6.300 44.811 28.143 1.00 13.61 302 GLY A N 1
ATOM 2338 C CA . GLY A 1 302 ? 7.408 45.331 28.939 1.00 22.65 302 GLY A CA 1
ATOM 2339 C C . GLY A 1 302 ? 7.328 46.787 29.392 1.00 24.04 302 GLY A C 1
ATOM 2340 O O . GLY A 1 302 ? 8.201 47.274 30.112 1.00 21.69 302 GLY A O 1
ATOM 2341 N N . SER A 1 303 ? 6.284 47.496 28.987 1.00 17.61 303 SER A N 1
ATOM 2342 C CA . SER A 1 303 ? 6.238 48.930 29.238 1.00 20.31 303 SER A CA 1
ATOM 2343 C C . SER A 1 303 ? 5.747 49.279 30.638 1.00 18.18 303 SER A C 1
ATOM 2344 O O . SER A 1 303 ? 5.130 48.465 31.324 1.00 18.75 303 SER A O 1
ATOM 2347 N N . LYS A 1 304 ? 6.038 50.512 31.045 1.00 16.53 304 LYS A N 1
ATOM 2348 C CA . LYS A 1 304 ? 5.495 51.090 32.265 1.00 17.88 304 LYS A CA 1
ATOM 2349 C C . LYS A 1 304 ? 4.725 52.346 31.856 1.00 20.02 304 LYS A C 1
ATOM 2350 O O . LYS A 1 304 ? 5.307 53.324 31.377 1.00 22.74 304 LYS A O 1
ATOM 2356 N N . ASP A 1 305 ? 3.406 52.278 31.998 1.00 15.56 305 ASP A N 1
ATOM 2357 C CA . ASP A 1 305 ? 2.492 53.295 31.487 1.00 15.31 305 ASP A CA 1
ATOM 2358 C C . ASP A 1 305 ? 1.898 54.084 32.652 1.00 17.76 305 ASP A C 1
ATOM 2359 O O . ASP A 1 305 ? 1.646 53.533 33.723 1.00 18.58 305 ASP A O 1
ATOM 2364 N N . THR A 1 306 ? 1.647 55.372 32.438 1.00 18.16 306 THR A N 1
ATOM 2365 C CA . THR A 1 306 ? 1.013 56.185 33.461 1.00 19.53 306 THR A CA 1
ATOM 2366 C C . THR A 1 306 ? -0.318 56.732 32.949 1.00 19.66 306 THR A C 1
ATOM 2367 O O . THR A 1 306 ? -0.398 57.233 31.829 1.00 18.22 306 THR A O 1
ATOM 2371 N N . TYR A 1 307 ? -1.358 56.631 33.770 1.00 20.28 307 TYR A N 1
ATOM 2372 C CA . TYR A 1 307 ? -2.646 57.237 33.444 1.00 17.39 307 TYR A CA 1
ATOM 2373 C C . TYR A 1 307 ? -3.126 58.063 34.613 1.00 18.63 307 TYR A C 1
ATOM 2374 O O . TYR A 1 307 ? -2.957 57.655 35.753 1.00 16.12 307 TYR A O 1
ATOM 2383 N N . THR A 1 308 ? -3.703 59.227 34.319 1.00 18.41 308 THR A N 1
ATOM 2384 C CA . THR A 1 308 ? -4.246 60.108 35.344 1.00 15.04 308 THR A CA 1
ATOM 2385 C C . THR A 1 308 ? -5.737 60.258 35.119 1.00 18.34 308 THR A C 1
ATOM 2386 O O . THR A 1 308 ? -6.174 60.524 34.000 1.00 19.20 308 THR A O 1
ATOM 2390 N N . PHE A 1 309 ? -6.502 60.091 36.192 1.00 14.92 309 PHE A N 1
ATOM 2391 C CA . PHE A 1 309 ? -7.958 60.024 36.101 1.00 15.88 309 PHE A CA 1
ATOM 2392 C C . PHE A 1 309 ? -8.583 61.101 36.976 1.00 23.15 309 PHE A C 1
ATOM 2393 O O . PHE A 1 309 ? -8.346 61.139 38.179 1.00 27.83 309 PHE A O 1
ATOM 2401 N N . LYS A 1 310 ? -9.387 61.973 36.377 1.00 22.97 310 LYS A N 1
ATOM 2402 C CA . LYS A 1 310 ? -10.038 63.023 37.142 1.00 22.86 310 LYS A CA 1
ATOM 2403 C C . LYS A 1 310 ? -11.449 62.608 37.554 1.00 21.97 310 LYS A C 1
ATOM 2404 O O . LYS A 1 310 ? -12.269 62.198 36.716 1.00 23.97 310 LYS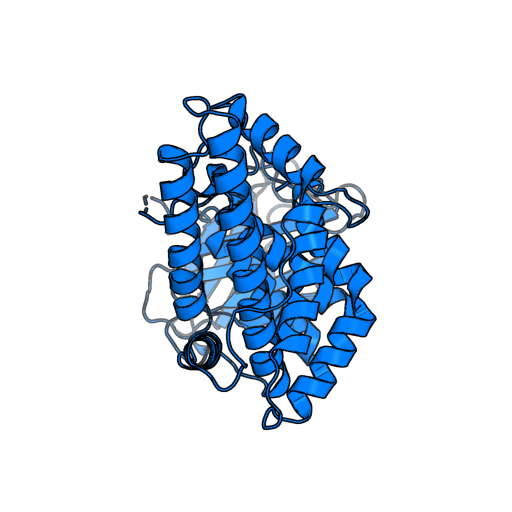 A O 1
ATOM 2410 N N . LEU A 1 311 ? -11.721 62.713 38.851 1.00 19.78 311 LEU A N 1
ATOM 2411 C CA . LEU A 1 311 ? -12.977 62.248 39.426 1.00 19.60 311 LEU A CA 1
ATOM 2412 C C . LEU A 1 311 ? -14.102 63.244 39.226 1.00 26.08 311 LEU A C 1
ATOM 2413 O O . LEU A 1 311 ? -13.891 64.455 39.276 1.00 27.92 311 LEU A O 1
ATOM 2418 N N . LYS A 1 312 ? -15.299 62.712 39.012 1.00 21.41 312 LYS A N 1
ATOM 2419 C CA . LYS A 1 312 ? -16.497 63.534 38.869 1.00 28.86 312 LYS A CA 1
ATOM 2420 C C . LYS A 1 312 ? -16.844 64.148 40.221 1.00 31.39 312 LYS A C 1
ATOM 2421 O O . LYS A 1 312 ? -17.023 65.360 40.343 1.00 31.56 312 LYS A O 1
ATOM 2427 N N . ASP A 1 313 ? -16.933 63.293 41.235 1.00 31.59 313 ASP A N 1
ATOM 2428 C CA . ASP A 1 313 ? -17.118 63.728 42.616 1.00 36.65 313 ASP A CA 1
ATOM 2429 C C . ASP A 1 313 ? -15.798 64.255 43.172 1.00 38.88 313 ASP A C 1
ATOM 2430 O O . ASP A 1 313 ? -14.858 63.488 43.365 1.00 38.17 313 ASP A O 1
ATOM 2435 N N . GLU A 1 314 ? -15.732 65.560 43.428 1.00 43.54 314 GLU A N 1
ATOM 2436 C CA . GLU A 1 314 ? -14.502 66.201 43.894 1.00 42.54 314 GLU A CA 1
ATOM 2437 C C . GLU A 1 314 ? -14.342 66.168 45.418 1.00 42.85 314 GLU A C 1
ATOM 2438 O O . GLU A 1 314 ? -13.361 66.688 45.956 1.00 41.03 314 GLU A O 1
ATOM 2444 N N . ASN A 1 315 ? -15.300 65.557 46.111 1.00 37.08 315 ASN A N 1
ATOM 2445 C CA . ASN A 1 315 ? -15.268 65.516 47.573 1.00 39.50 315 ASN A CA 1
ATOM 2446 C C . ASN A 1 315 ? -15.021 64.125 48.164 1.00 34.96 315 ASN A C 1
ATOM 2447 O O . ASN A 1 315 ? -15.258 63.900 49.349 1.00 35.37 315 ASN A O 1
ATOM 2452 N N . LEU A 1 316 ? -14.540 63.197 47.343 1.00 37.03 316 LEU A N 1
ATOM 2453 C CA . LEU A 1 316 ? -14.289 61.833 47.810 1.00 39.80 316 LEU A CA 1
ATOM 2454 C C . LEU A 1 316 ? -12.998 61.717 48.601 1.00 38.15 316 LEU A C 1
ATOM 2455 O O . LEU A 1 316 ? -12.027 62.410 48.318 1.00 39.66 316 LEU A O 1
ATOM 2460 N N . LYS A 1 317 ? -12.997 60.830 49.591 1.00 35.20 317 LYS A N 1
ATOM 2461 C CA . LYS A 1 317 ? -11.787 60.518 50.350 1.00 33.00 317 LYS A CA 1
ATOM 2462 C C . LYS A 1 317 ? -11.307 59.136 49.944 1.00 30.04 317 LYS A C 1
ATOM 2463 O O . LYS A 1 317 ? -12.100 58.314 49.482 1.00 32.30 317 LYS A O 1
ATOM 2469 N N . ILE A 1 318 ? -10.018 58.869 50.118 1.00 27.96 318 ILE A N 1
ATOM 2470 C CA . ILE A 1 318 ? -9.438 57.628 49.610 1.00 25.98 318 ILE A CA 1
ATOM 2471 C C . ILE A 1 318 ? -10.150 56.393 50.178 1.00 27.42 318 ILE A C 1
ATOM 2472 O O . ILE A 1 318 ? -10.432 55.443 49.451 1.00 28.43 318 ILE A O 1
ATOM 2477 N N . ASP A 1 319 ? -10.451 56.425 51.469 1.00 33.88 319 ASP A N 1
ATOM 2478 C CA . ASP A 1 319 ? -11.216 55.361 52.116 1.00 46.70 319 ASP A CA 1
ATOM 2479 C C . ASP A 1 319 ? -12.576 55.116 51.445 1.00 42.32 319 ASP A C 1
ATOM 2480 O O . ASP A 1 319 ? -13.099 54.002 51.483 1.00 47.83 319 ASP A O 1
ATOM 2485 N N . ASP A 1 320 ? -13.143 56.157 50.843 1.00 35.62 320 ASP A N 1
ATOM 2486 C CA . ASP A 1 320 ? -14.454 56.065 50.194 1.00 35.21 320 ASP A CA 1
ATOM 2487 C C . ASP A 1 320 ? -14.415 55.210 48.940 1.00 40.15 320 ASP A C 1
ATOM 2488 O O . ASP A 1 320 ? -15.446 54.728 48.473 1.00 38.80 320 ASP A O 1
ATOM 2493 N N . ILE A 1 321 ? -13.218 55.025 48.394 1.00 40.21 321 ILE A N 1
ATOM 2494 C CA . ILE A 1 321 ? -13.052 54.209 47.203 1.00 40.90 321 ILE A CA 1
ATOM 2495 C C . ILE A 1 321 ? -12.858 52.751 47.597 1.00 44.62 321 ILE A C 1
ATOM 2496 O O . ILE A 1 321 ? -11.790 52.362 48.067 1.00 46.52 321 ILE A O 1
ATOM 2501 N N . GLN A 1 322 ? -13.896 51.947 47.400 1.00 42.39 322 GLN A N 1
ATOM 2502 C CA . GLN A 1 322 ? -13.906 50.586 47.920 1.00 46.46 322 GLN A CA 1
ATOM 2503 C C . GLN A 1 322 ? -13.438 49.514 46.932 1.00 41.45 322 GLN A C 1
ATOM 2504 O O . GLN A 1 322 ? -12.913 48.480 47.340 1.00 39.55 322 GLN A O 1
ATOM 2510 N N . ASN A 1 323 ? -13.652 49.747 45.641 1.00 34.47 323 ASN A N 1
ATOM 2511 C CA . ASN A 1 323 ? -13.254 48.786 44.623 1.00 29.90 323 ASN A CA 1
ATOM 2512 C C . ASN A 1 323 ? -12.540 49.509 43.503 1.00 25.80 323 ASN A C 1
ATOM 2513 O O . ASN A 1 323 ? -12.918 50.627 43.156 1.00 23.43 323 ASN A O 1
ATOM 2518 N N . MET A 1 324 ? -11.482 48.889 42.975 1.00 26.21 324 MET A N 1
ATOM 2519 C CA . MET A 1 324 ? -10.829 49.361 41.763 1.00 20.63 324 MET A CA 1
ATOM 2520 C C . MET A 1 324 ? -10.607 48.181 40.852 1.00 25.18 324 MET A C 1
ATOM 2521 O O . MET A 1 324 ? -10.408 47.057 41.312 1.00 26.16 324 MET A O 1
ATOM 2526 N N . TRP A 1 325 ? -10.616 48.437 39.551 1.00 23.44 325 TRP A N 1
ATOM 2527 C CA . TRP A 1 325 ? -10.437 47.366 38.600 1.00 25.60 325 TRP A CA 1
ATOM 2528 C C . TRP A 1 325 ? -9.876 47.899 37.307 1.00 24.93 325 TRP A C 1
ATOM 2529 O O . TRP A 1 325 ? -9.914 49.099 37.040 1.00 22.23 325 TRP A O 1
ATOM 2540 N N . ILE A 1 326 ? -9.350 46.992 36.504 1.00 24.92 326 ILE A N 1
ATOM 2541 C CA . ILE A 1 326 ? -9.105 47.302 35.116 1.00 22.01 326 ILE A CA 1
ATOM 2542 C C . ILE A 1 326 ? -9.954 46.330 34.335 1.00 19.29 326 ILE A C 1
ATOM 2543 O O . ILE A 1 326 ? -10.214 45.212 34.788 1.00 24.87 326 ILE A O 1
ATOM 2548 N N . ARG A 1 327 ? -10.423 46.772 33.181 1.00 15.01 327 ARG A N 1
ATOM 2549 C CA . ARG A 1 327 ? -11.319 45.967 32.377 1.00 17.91 327 ARG A CA 1
ATOM 2550 C C . ARG A 1 327 ? -10.875 46.077 30.940 1.00 16.79 327 ARG A C 1
ATOM 2551 O O . ARG A 1 327 ? -10.544 47.176 30.462 1.00 18.69 327 ARG A O 1
ATOM 2559 N N . LYS A 1 328 ? -10.870 44.948 30.243 1.00 14.02 328 LYS A N 1
ATOM 2560 C CA . LYS A 1 328 ? -10.490 44.957 28.848 1.00 17.62 328 LYS A CA 1
ATOM 2561 C C . LYS A 1 328 ? -11.693 44.669 27.982 1.00 18.70 328 LYS A C 1
ATOM 2562 O O . LYS A 1 328 ? -12.625 43.964 28.392 1.00 23.55 328 LYS A O 1
ATOM 2568 N N . ARG A 1 329 ? -11.682 45.232 26.786 1.00 18.12 329 ARG A N 1
ATOM 2569 C CA . ARG A 1 329 ? -12.747 44.982 25.827 1.00 20.09 329 ARG A CA 1
ATOM 2570 C C . ARG A 1 329 ? -12.118 44.766 24.451 1.00 19.18 329 ARG A C 1
ATOM 2571 O O . ARG A 1 329 ? -11.287 45.567 24.004 1.00 20.28 329 ARG A O 1
ATOM 2579 N N . LYS A 1 330 ? -12.483 43.664 23.800 1.00 19.56 330 LYS A N 1
ATOM 2580 C CA . LYS A 1 330 ? -11.856 43.287 22.536 1.00 23.50 330 LYS A CA 1
ATOM 2581 C C . LYS A 1 330 ? -12.042 44.355 21.464 1.00 26.89 330 LYS A C 1
ATOM 2582 O O . LYS A 1 330 ? -13.121 44.936 21.332 1.00 28.00 330 LYS A O 1
ATOM 2588 N N . TYR A 1 331 ? -10.967 44.606 20.718 1.00 24.54 331 TYR A N 1
ATOM 2589 C CA . TYR A 1 331 ? -10.948 45.549 19.604 1.00 28.36 331 TYR A CA 1
ATOM 2590 C C . TYR A 1 331 ? -11.407 44.830 18.339 1.00 29.76 331 TYR A C 1
ATOM 2591 O O . TYR A 1 331 ? -12.173 45.371 17.543 1.00 33.14 331 TYR A O 1
ATOM 2600 N N . THR A 1 332 ? -10.931 43.601 18.170 1.00 28.79 332 THR A N 1
ATOM 2601 C CA . THR A 1 332 ? -11.280 42.760 17.030 1.00 31.76 332 THR A CA 1
ATOM 2602 C C . THR A 1 332 ? -12.165 41.595 17.473 1.00 33.01 332 THR A C 1
ATOM 2603 O O . THR A 1 332 ? -12.531 41.490 18.643 1.00 32.62 332 THR A O 1
ATOM 2607 N N . ALA A 1 333 ? -12.495 40.706 16.544 1.00 33.86 333 ALA A N 1
ATOM 2608 C CA . ALA A 1 333 ? -13.288 39.530 16.889 1.00 38.21 333 ALA A CA 1
ATOM 2609 C C . ALA A 1 333 ? -12.493 38.561 17.765 1.00 37.42 333 ALA A C 1
ATOM 2610 O O . ALA A 1 333 ? -13.061 37.637 18.349 1.00 41.21 333 ALA A O 1
ATOM 2612 N N . PHE A 1 334 ? -11.181 38.775 17.853 1.00 31.02 334 PHE A N 1
ATOM 2613 C CA . PHE A 1 334 ? -10.295 37.904 18.624 1.00 36.11 334 PHE A CA 1
ATOM 2614 C C . PHE A 1 334 ? -9.870 38.513 19.961 1.00 40.95 334 PHE A C 1
ATOM 2615 O O . PHE A 1 334 ? -9.805 39.727 20.098 1.00 41.60 334 PHE A O 1
ATOM 2623 N N . PRO A 1 335 ? -9.567 37.661 20.949 1.00 56.12 335 PRO A N 1
ATOM 2624 C CA . PRO A 1 335 ? -9.056 38.146 22.238 1.00 60.32 335 PRO A CA 1
ATOM 2625 C C . PRO A 1 335 ? -7.558 38.476 22.203 1.00 54.52 335 PRO A C 1
ATOM 2626 O O . PRO A 1 335 ? -6.731 37.598 21.972 1.00 57.34 335 PRO A O 1
ATOM 2630 N N . ASP A 1 336 ? -7.220 39.740 22.435 1.00 49.47 336 ASP A N 1
ATOM 2631 C CA . ASP A 1 336 ? -5.826 40.160 22.584 1.00 40.00 336 ASP A CA 1
ATOM 2632 C C . ASP A 1 336 ? -5.470 40.170 24.077 1.00 35.89 336 ASP A C 1
ATOM 2633 O O . ASP A 1 336 ? -5.478 41.238 24.702 1.00 29.77 336 ASP A O 1
ATOM 2638 N N . ALA A 1 337 ? -5.185 38.982 24.640 1.00 28.46 337 ALA A N 1
ATOM 2639 C CA . ALA A 1 337 ? -4.880 38.825 26.074 1.00 23.90 337 ALA A CA 1
ATOM 2640 C C . ALA A 1 337 ? -3.757 39.738 26.567 1.00 24.02 337 ALA A C 1
ATOM 2641 O O . ALA A 1 337 ? -2.806 40.005 25.859 1.00 21.24 337 ALA A O 1
ATOM 2643 N N . TYR A 1 338 ? -3.884 40.210 27.797 1.00 18.94 338 TYR A N 1
ATOM 2644 C CA . TYR A 1 338 ? -3.000 41.231 28.328 1.00 15.58 338 TYR A CA 1
ATOM 2645 C C . TYR A 1 338 ? -2.451 40.762 29.659 1.00 16.96 338 TYR A C 1
ATOM 2646 O O . TYR A 1 338 ? -3.193 40.202 30.460 1.00 18.47 338 TYR A O 1
ATOM 2655 N N . LYS A 1 339 ? -1.155 40.967 29.904 1.00 17.27 339 LYS A N 1
ATOM 2656 C CA . LYS A 1 339 ? -0.575 40.505 31.170 1.00 18.21 339 LYS A CA 1
ATOM 2657 C C . LYS A 1 339 ? 0.195 41.593 31.899 1.00 16.97 339 LYS A C 1
ATOM 2658 O O . LYS A 1 339 ? 1.356 41.859 31.590 1.00 19.42 339 LYS A O 1
ATOM 2664 N N . PRO A 1 340 ? -0.456 42.225 32.881 1.00 16.95 340 PRO A N 1
ATOM 2665 C CA . PRO A 1 340 ? 0.195 43.258 33.678 1.00 16.34 340 PRO A CA 1
ATOM 2666 C C . PRO A 1 340 ? 0.966 42.562 34.778 1.00 20.10 340 PRO A C 1
ATOM 2667 O O . PRO A 1 340 ? 0.509 41.559 35.326 1.00 20.65 340 PRO A O 1
ATOM 2671 N N . GLU A 1 341 ? 2.139 43.088 35.083 1.00 12.40 341 GLU A N 1
ATOM 2672 C CA . GLU A 1 341 ? 2.951 42.547 36.162 1.00 20.40 341 GLU A CA 1
ATOM 2673 C C . GLU A 1 341 ? 2.540 43.148 37.498 1.00 21.64 341 GLU A C 1
ATOM 2674 O O . GLU A 1 341 ? 2.404 42.440 38.496 1.00 21.09 341 GLU A O 1
ATOM 2680 N N . ASN A 1 342 ? 2.309 44.457 37.499 1.00 18.52 342 ASN A N 1
ATOM 2681 C CA . ASN A 1 342 ? 2.062 45.204 38.728 1.00 19.29 342 ASN A CA 1
ATOM 2682 C C . ASN A 1 342 ? 1.292 46.493 38.428 1.00 18.48 342 ASN A C 1
ATOM 2683 O O . ASN A 1 342 ? 1.526 47.121 37.403 1.00 18.24 342 ASN A O 1
ATOM 2688 N N . ILE A 1 343 ? 0.340 46.854 39.292 1.00 20.29 343 ILE A N 1
ATOM 2689 C CA . ILE A 1 343 ? -0.277 48.174 39.219 1.00 14.20 343 ILE A CA 1
ATOM 2690 C C . ILE A 1 343 ? -0.149 48.921 40.544 1.00 15.15 343 ILE A C 1
ATOM 2691 O O . ILE A 1 343 ? -0.384 48.365 41.621 1.00 14.16 343 ILE A O 1
ATOM 2696 N N . LYS A 1 344 ? 0.280 50.177 40.449 1.00 17.95 344 LYS A N 1
ATOM 2697 C CA . LYS A 1 344 ? 0.358 51.077 41.588 1.00 15.35 344 LYS A CA 1
ATOM 2698 C C . LYS A 1 344 ? -0.653 52.200 41.361 1.00 19.37 344 LYS A C 1
ATOM 2699 O O . LYS A 1 344 ? -0.738 52.745 40.266 1.00 20.20 344 LYS A O 1
ATOM 2705 N N . ILE A 1 345 ? -1.468 52.492 42.372 1.00 16.55 345 ILE A N 1
ATOM 2706 C CA . ILE A 1 345 ? -2.358 53.638 42.305 1.00 20.21 345 ILE A CA 1
ATOM 2707 C C . ILE A 1 345 ? -1.820 54.687 43.270 1.00 20.86 345 ILE A C 1
ATOM 2708 O O . ILE A 1 345 ? -1.464 54.358 44.400 1.00 21.86 345 ILE A O 1
ATOM 2713 N N . ILE A 1 346 ? -1.742 55.932 42.809 1.00 17.31 346 ILE A N 1
ATOM 2714 C CA . ILE A 1 346 ? -1.256 57.042 43.618 1.00 15.16 346 ILE A CA 1
ATOM 2715 C C . ILE A 1 346 ? -2.394 58.044 43.835 1.00 19.94 346 ILE A C 1
ATOM 2716 O O . ILE A 1 346 ? -3.125 58.379 42.902 1.00 17.59 346 ILE A O 1
ATOM 2721 N N . ALA A 1 347 ? -2.568 58.491 45.072 1.00 20.04 347 ALA A N 1
ATOM 2722 C CA . ALA A 1 347 ? -3.521 59.554 45.353 1.00 19.33 347 ALA A CA 1
ATOM 2723 C C . ALA A 1 347 ? -2.909 60.583 46.284 1.00 19.02 347 ALA A C 1
ATOM 2724 O O . ALA A 1 347 ? -2.426 60.232 47.364 1.00 22.75 347 ALA A O 1
ATOM 2726 N N . ASN A 1 348 ? -2.939 61.847 45.865 1.00 20.70 348 ASN A N 1
ATOM 2727 C CA . ASN A 1 348 ? -2.423 62.955 46.672 1.00 21.18 348 ASN A CA 1
ATOM 2728 C C . ASN A 1 348 ? -0.985 62.725 47.145 1.00 19.48 348 ASN A C 1
ATOM 2729 O O . ASN A 1 348 ? -0.652 62.994 48.301 1.00 22.26 348 ASN A O 1
ATOM 2734 N N . GLY A 1 349 ? -0.138 62.233 46.253 1.00 21.06 349 GLY A N 1
ATOM 2735 C CA . GLY A 1 349 ? 1.277 62.118 46.564 1.00 18.77 349 GLY A CA 1
ATOM 2736 C C . GLY A 1 349 ? 1.655 60.834 47.276 1.00 18.55 349 GLY A C 1
ATOM 2737 O O . GLY A 1 349 ? 2.809 60.662 47.683 1.00 23.10 349 GLY A O 1
ATOM 2738 N N . LYS A 1 350 ? 0.699 59.917 47.415 1.00 17.76 350 LYS A N 1
ATOM 2739 C CA . LYS A 1 350 ? 0.948 58.660 48.115 1.00 18.89 350 LYS A CA 1
ATOM 2740 C C . LYS A 1 350 ? 0.494 57.442 47.312 1.00 17.48 350 LYS A C 1
ATOM 2741 O O . LYS A 1 350 ? -0.608 57.415 46.759 1.00 20.76 350 LYS A O 1
ATOM 2745 N N . VAL A 1 351 ? 1.371 56.447 47.239 1.00 17.93 351 VAL A N 1
ATOM 2746 C CA . VAL A 1 351 ? 1.040 55.153 46.683 1.00 15.52 351 VAL A CA 1
ATOM 2747 C C . VAL A 1 351 ? 0.120 54.488 47.678 1.00 16.09 351 VAL A C 1
ATOM 2748 O O . VAL A 1 351 ? 0.524 54.199 48.811 1.00 20.92 351 VAL A O 1
ATOM 2752 N N . VAL A 1 352 ? -1.134 54.295 47.270 1.00 17.77 352 VAL A N 1
ATOM 2753 C CA . VAL A 1 352 ? -2.159 53.754 48.151 1.00 19.96 352 VAL A CA 1
ATOM 2754 C C . VAL A 1 352 ? -2.517 52.311 47.771 1.00 25.19 352 VAL A C 1
ATOM 2755 O O . VAL A 1 352 ? -3.132 51.588 48.559 1.00 24.34 352 VAL A O 1
ATOM 2759 N N . VAL A 1 353 ? -2.127 51.903 46.563 1.00 22.86 353 VAL A N 1
ATOM 2760 C CA . VAL A 1 353 ? -2.265 50.514 46.126 1.00 22.17 353 VAL A CA 1
ATOM 2761 C C . VAL A 1 353 ? -0.995 50.046 45.426 1.00 19.18 353 VAL A C 1
ATOM 2762 O O . VAL A 1 353 ? -0.469 50.742 44.555 1.00 20.38 353 VAL A O 1
ATOM 2766 N N . ASP A 1 354 ? -0.488 48.880 45.814 1.00 16.71 354 ASP A N 1
ATOM 2767 C CA . ASP A 1 354 ? 0.664 48.281 45.139 1.00 16.64 354 ASP A CA 1
ATOM 2768 C C . ASP A 1 354 ? 0.323 46.816 44.918 1.00 21.34 354 ASP A C 1
ATOM 2769 O O . ASP A 1 354 ? 0.524 45.984 45.801 1.00 24.85 354 ASP A O 1
ATOM 2774 N N . LYS A 1 355 ? -0.196 46.513 43.734 1.00 21.84 355 LYS A N 1
ATOM 2775 C CA . LYS A 1 355 ? -0.834 45.231 43.476 1.00 26.50 355 LYS A CA 1
ATOM 2776 C C . LYS A 1 355 ? -0.068 44.445 42.429 1.00 21.78 355 LYS A C 1
ATOM 2777 O O . LYS A 1 355 ? -0.095 44.800 41.251 1.00 20.61 355 LYS A O 1
ATOM 2783 N N . ASP A 1 356 ? 0.617 43.385 42.857 1.00 21.86 356 ASP A N 1
ATOM 2784 C CA . ASP A 1 356 ? 1.221 42.452 41.911 1.00 24.32 356 ASP A CA 1
ATOM 2785 C C . ASP A 1 356 ? 0.092 41.673 41.230 1.00 24.47 356 ASP A C 1
ATOM 2786 O O . ASP A 1 356 ? -0.861 41.235 41.871 1.00 25.06 356 ASP A O 1
ATOM 2791 N N . ILE A 1 357 ? 0.184 41.525 39.919 1.00 23.08 357 ILE A N 1
ATOM 2792 C CA . ILE A 1 357 ? -0.835 40.790 39.186 1.00 21.78 357 ILE A CA 1
ATOM 2793 C C . ILE A 1 357 ? -0.226 39.527 38.579 1.00 22.67 357 ILE A C 1
ATOM 2794 O O . ILE A 1 357 ? -0.466 38.411 39.066 1.00 23.43 357 ILE A O 1
ATOM 2799 N N . ASN A 1 358 ? 0.581 39.704 37.538 1.00 22.54 358 ASN A N 1
ATOM 2800 C CA . ASN A 1 358 ? 1.306 38.590 36.931 1.00 26.43 358 ASN A CA 1
ATOM 2801 C C . ASN A 1 358 ? 0.406 37.443 36.490 1.00 21.50 358 ASN A C 1
ATOM 2802 O O . ASN A 1 358 ? 0.746 36.268 36.659 1.00 22.08 358 ASN A O 1
ATOM 2807 N N . GLU A 1 359 ? -0.741 37.794 35.917 1.00 17.30 359 GLU A N 1
ATOM 2808 C CA . GLU A 1 359 ? -1.637 36.809 35.339 1.00 21.13 359 GLU A CA 1
ATOM 2809 C C . GLU A 1 359 ? -2.318 37.405 34.120 1.00 24.34 359 GLU A C 1
ATOM 2810 O O . GLU A 1 359 ? -2.397 38.623 33.984 1.00 23.12 359 GLU A O 1
ATOM 2816 N N . TRP A 1 360 ? -2.820 36.537 33.245 1.00 20.46 360 TRP A N 1
ATOM 2817 C CA . TRP A 1 360 ? -3.359 36.966 31.968 1.00 14.54 360 TRP A CA 1
ATOM 2818 C C . TRP A 1 360 ? -4.776 37.465 32.160 1.00 17.92 360 TRP A C 1
ATOM 2819 O O . TRP A 1 360 ? -5.510 36.921 32.978 1.00 15.65 360 TRP A O 1
ATOM 2830 N N . ILE A 1 361 ? -5.117 38.530 31.441 1.00 19.76 361 ILE A N 1
ATOM 2831 C CA . ILE A 1 361 ? -6.479 39.019 31.327 1.00 19.91 361 ILE A CA 1
ATOM 2832 C C . ILE A 1 361 ? -6.891 38.791 29.873 1.00 19.45 361 ILE A C 1
ATOM 2833 O O . ILE A 1 361 ? -6.407 39.456 28.944 1.00 17.50 361 ILE A O 1
ATOM 2838 N N . SER A 1 362 ? -7.768 37.818 29.685 1.00 16.60 362 SER A N 1
ATOM 2839 C CA . SER A 1 362 ? -8.167 37.379 28.363 1.00 16.43 362 SER A CA 1
ATOM 2840 C C . SER A 1 362 ? -9.446 38.086 27.934 1.00 20.79 362 SER A C 1
ATOM 2841 O O . SER A 1 362 ? -10.316 38.338 28.754 1.00 24.16 362 SER A O 1
ATOM 2844 N N . GLY A 1 363 ? -9.572 38.381 26.646 1.00 24.92 363 GLY A N 1
ATOM 2845 C CA . GLY A 1 363 ? -10.866 38.764 26.092 1.00 25.50 363 GLY A CA 1
ATOM 2846 C C . GLY A 1 363 ? -11.516 39.961 26.767 1.00 26.49 363 GLY A C 1
ATOM 2847 O O . GLY A 1 363 ? -10.911 41.031 26.840 1.00 29.16 363 GLY A O 1
ATOM 2848 N N . ASN A 1 364 ? -12.750 39.794 27.251 1.00 20.49 364 ASN A N 1
ATOM 2849 C CA . ASN A 1 364 ? -13.481 40.898 27.869 1.00 19.59 364 ASN A CA 1
ATOM 2850 C C . ASN A 1 364 ? -13.526 40.773 29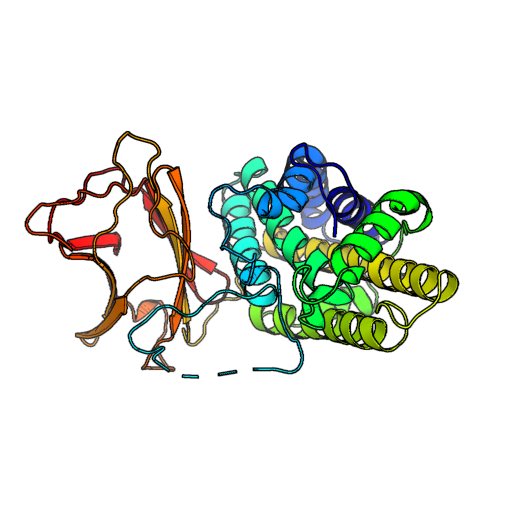.378 1.00 25.95 364 ASN A C 1
ATOM 2851 O O . ASN A 1 364 ? -14.539 41.080 29.998 1.00 29.73 364 ASN A O 1
ATOM 2856 N N . SER A 1 365 ? -12.439 40.292 29.969 1.00 26.81 365 SER A N 1
ATOM 2857 C CA . SER A 1 365 ? -12.424 40.049 31.406 1.00 31.32 365 SER A CA 1
ATOM 2858 C C . SER A 1 365 ? -12.185 41.334 32.193 1.00 29.07 365 SER A C 1
ATOM 2859 O O . SER A 1 365 ? -11.636 42.314 31.672 1.00 28.89 365 SER A O 1
ATOM 2862 N N . THR A 1 366 ? -12.601 41.309 33.452 1.00 23.11 366 THR A N 1
ATOM 2863 C CA . THR A 1 366 ? -12.287 42.357 34.405 1.00 20.55 366 THR A CA 1
ATOM 2864 C C . THR A 1 366 ? -11.311 41.799 35.441 1.00 24.54 366 THR A C 1
ATOM 2865 O O . THR A 1 366 ? -11.457 40.662 35.895 1.00 23.87 366 THR A O 1
ATOM 2869 N N . TYR A 1 367 ? -10.307 42.592 35.801 1.00 25.11 367 TYR A N 1
ATOM 2870 C CA . TYR A 1 367 ? -9.410 42.221 36.885 1.00 25.01 367 TYR A CA 1
ATOM 2871 C C . TYR A 1 367 ? -9.576 43.145 38.083 1.00 23.10 367 TYR A C 1
ATOM 2872 O O . TYR A 1 367 ? -9.359 44.352 37.994 1.00 21.81 367 TYR A O 1
ATOM 2881 N N . ASN A 1 368 ? -9.942 42.558 39.214 1.00 23.61 368 ASN A N 1
ATOM 2882 C CA . ASN A 1 368 ? -10.168 43.313 40.437 1.00 23.06 368 ASN A CA 1
ATOM 2883 C C . ASN A 1 368 ? -8.885 43.611 41.212 1.00 29.34 368 ASN A C 1
ATOM 2884 O O . ASN A 1 368 ? -8.234 42.708 41.734 1.00 33.81 368 ASN A O 1
ATOM 2889 N N . ILE A 1 369 ? -8.529 44.887 41.278 1.00 28.25 369 ILE A N 1
ATOM 2890 C CA . ILE A 1 369 ? -7.347 45.317 42.004 1.00 34.54 369 ILE A CA 1
ATOM 2891 C C . ILE A 1 369 ? -7.677 45.466 43.479 1.00 47.93 369 ILE A C 1
ATOM 2892 O O . ILE A 1 369 ? -7.053 44.835 44.334 1.00 50.76 369 ILE A O 1
ATOM 2897 N N . LYS A 1 370 ? -8.663 46.309 43.768 1.00 53.12 370 LYS A N 1
ATOM 2898 C CA . LYS A 1 370 ? -9.130 46.515 45.133 1.00 56.07 370 LYS A CA 1
ATOM 2899 C C . LYS A 1 370 ? -10.540 45.960 45.262 1.00 57.21 370 LYS A C 1
ATOM 2900 O O . LYS A 1 370 ? -11.348 46.029 44.326 1.00 51.65 370 LYS A O 1
#

Nearest PDB structures (foldseek):
  2wxu-assembly1_A  TM=1.003E+00  e=1.254E-70  Clostridium perfringens
  2wxt-assembly1_A  TM=1.000E+00  e=9.218E-65  Clostridium perfringens
  1ca1-assembly1_A  TM=9.907E-01  e=5.615E-62  Clostridium perfringens
  2wy6-assembly2_B  TM=9.929E-01  e=3.019E-61  Clostridium perfringens
  1kho-assembly2_B  TM=9.923E-01  e=2.521E-58  Clostridium perfringens

B-factor: mean 27.09, std 11.42, range [5.48, 83.61]

GO terms:
  GO:0044179 hemolysis in another organism (P, IDA)
  GO:0016787 hydrolase activity (F, IDA)
  GO:0001907 symbiont-mediated killing of host cell (P, EXP)